Protein AF-L9YYV3-F1 (afdb_monomer)

Solvent-accessible surface area (backbone atoms only — not comparable to full-atom values): 14654 Å² total; per-residue (Å²): 132,69,101,74,50,72,42,35,24,44,35,48,61,50,42,66,27,64,74,32,95,58,29,40,56,49,58,70,18,75,33,38,31,39,41,31,40,63,96,75,40,74,46,74,36,27,28,23,94,71,54,36,35,36,37,50,55,72,60,56,73,63,49,53,82,87,50,46,64,58,53,59,74,29,53,48,83,71,89,50,65,82,33,66,56,46,45,40,37,69,74,68,66,41,86,73,96,51,58,9,51,48,48,46,33,55,49,27,55,50,51,36,31,50,49,41,26,72,77,68,75,38,59,41,52,59,84,90,54,94,86,52,50,60,79,46,36,49,81,37,38,49,73,36,70,67,42,39,27,53,19,38,39,26,40,40,53,70,48,51,72,27,38,34,50,65,50,43,44,75,70,44,57,73,84,51,38,76,66,47,83,44,41,70,43,30,55,47,46,56,35,22,72,57,58,34,64,72,53,26,55,62,46,40,32,35,56,51,11,49,55,26,35,29,50,23,56,80,37,80,82,39,58,74,31,41,44,48,21,28,49,43,62,75,40,65,74,82,62,78,53,38,49,60,48,48,46,51,47,29,51,50,35,20,52,28,41,41,56,44,33,62,51,64,44,64,73,77,67,74,75,66,83,131

Mean predicted aligned error: 4.92 Å

Organism: Natrinema pellirubrum (strain DSM 15624 / CIP 106293 / JCM 10476 / NCIMB 786 / 157) (NCBI:txid797303)

Foldseek 3Di:
DPQFDKWKFQLLLCVVQLPDPQWAWAAFFQFWIWTDGHVQAIDIWGAFPVRIIMDGPVSVVSVDPVSVVSRVVGTDDDPGDDHPVCCQCPVVVHDDPGGHLLRLLLVLQVLLQVLCCVQPVFGQFDDDDPPQLSSLLHQQSDLDLLSLLSNLLSVCRRHQVRGDLVRLLVVADPVQSVQPPGSLSSLLSLLCVQVNNVVSVLLCLLVLLSVLSNVCNVPVPPVVSLCSSQVSLPHHSPDSGSSVSSSSSSVSSSVSSVSSSVSSNPVVVVPDDD

Nearest PDB structures (foldseek):
  7x8v-assembly5_E  TM=2.349E-01  e=1.814E-01  Oryza sativa Japonica Group
  4k0j-assembly2_F  TM=2.004E-01  e=9.509E+00  Cupriavidus metallidurans CH34
  6ahd-assembly1_A  TM=1.734E-01  e=7.040E+00  Homo sapiens

Secondary structure (DSSP, 8-state):
--TT-EEEE-GGGGHHHHSSTTEEEEESSSSEEEEEETTTEEEEEEE-TT--EEEETTGGGTS-TTTHHHHHHTEE--SS---HHHIIIIIS-----PPPHHHHHHHHHHHHHHHHHHHHS--SBPPPPTTSGGGG-S--SSSSHHHHHHHHHHHHHHHTTTB-HHHHHHHS-HHHHTT--SHHHHHHHHHHHHH-HHHHHHHTHHHHHHHHHHHHHH-TT-HHHHHHHHHTTT--TT-S-HHHHHHHHHHHHHHHHHHHHHHH-SGGGTT---

pLDDT: mean 92.25, std 10.56, range [30.72, 98.5]

Sequence (274 aa):
MSFYDWVFFDMSVLEKYIQADDGHVNWWSRQGGDVAWKDIFSERVYRNDEFEVALLLDDLAHIPDQEIPHWKTHNIAPSGGIPEEGITNFVLGEFVDTESYSGQVLNAITSLNEIVEDEYSKSIFETLEESDPAHLVIMPPRNEQDALLDSMDALNKVFFERIDTGSIREILPEEREEDVGGSKSALFELAADHLGNEEAVEVFEPINGIYDLRVVADHRSASSKWERGMDSFGISPDTANYREAYCNIMEQLSEAIIRISDAIDTSATEDSPE

Structure (mmCIF, N/CA/C/O backbone):
data_AF-L9YYV3-F1
#
_entry.id   AF-L9YYV3-F1
#
loop_
_atom_site.group_PDB
_atom_site.id
_atom_site.type_symbol
_atom_site.label_atom_id
_atom_site.label_alt_id
_atom_site.label_comp_id
_atom_site.label_asym_id
_atom_site.label_entity_id
_atom_site.label_seq_id
_atom_site.pdbx_PDB_ins_code
_atom_site.Cartn_x
_atom_site.Cartn_y
_atom_site.Cartn_z
_atom_site.occupancy
_atom_site.B_iso_or_equiv
_atom_site.auth_seq_id
_atom_site.auth_comp_id
_atom_site.auth_asym_id
_atom_site.auth_atom_id
_atom_site.pdbx_PDB_model_num
ATOM 1 N N . MET A 1 1 ? 16.780 -11.265 -34.499 1.00 44.88 1 MET A N 1
ATOM 2 C CA . MET A 1 1 ? 15.900 -10.757 -33.439 1.00 44.88 1 MET A CA 1
ATOM 3 C C . MET A 1 1 ? 14.724 -11.686 -33.384 1.00 44.88 1 MET A C 1
ATOM 5 O O . MET A 1 1 ? 14.118 -11.930 -34.426 1.00 44.88 1 MET A O 1
ATOM 9 N N . SER A 1 2 ? 14.536 -12.325 -32.235 1.00 47.16 2 SER A N 1
ATOM 10 C CA . SER A 1 2 ? 13.285 -13.025 -31.975 1.00 47.16 2 SER A CA 1
ATOM 11 C C . SER A 1 2 ? 12.228 -11.958 -31.675 1.00 47.16 2 SER A C 1
ATOM 13 O O . SER A 1 2 ? 12.577 -10.857 -31.267 1.00 47.16 2 SER A O 1
ATOM 15 N N . PHE A 1 3 ? 10.953 -12.253 -31.906 1.00 55.16 3 PHE A N 1
ATOM 16 C CA . PHE A 1 3 ? 9.838 -11.319 -31.697 1.00 55.16 3 PHE A CA 1
ATOM 17 C C . PHE A 1 3 ? 9.552 -11.043 -30.197 1.00 55.16 3 PHE A C 1
ATOM 19 O O . PHE A 1 3 ? 8.542 -10.441 -29.865 1.00 55.16 3 PHE A O 1
ATOM 26 N N . TYR A 1 4 ? 10.414 -11.520 -29.285 1.00 70.06 4 TYR A N 1
ATOM 27 C CA . TYR A 1 4 ? 10.186 -11.542 -27.834 1.00 70.06 4 TYR A CA 1
ATOM 28 C C . TYR A 1 4 ? 11.469 -11.266 -27.036 1.00 70.06 4 TYR A C 1
ATOM 30 O O . TYR A 1 4 ? 11.701 -11.879 -25.994 1.00 70.06 4 TYR A O 1
ATOM 38 N N . ASP A 1 5 ? 12.354 -10.409 -27.545 1.00 87.12 5 ASP A N 1
ATOM 39 C CA . ASP A 1 5 ? 13.549 -10.025 -26.793 1.00 87.12 5 ASP A CA 1
ATOM 40 C C . ASP A 1 5 ? 13.127 -9.034 -25.682 1.00 87.12 5 ASP A C 1
ATOM 42 O O . ASP A 1 5 ? 12.463 -8.037 -25.959 1.00 87.12 5 ASP A O 1
ATOM 46 N N . TRP A 1 6 ? 13.485 -9.319 -24.425 1.00 93.50 6 TRP A N 1
ATOM 47 C CA . TRP A 1 6 ? 13.155 -8.487 -23.258 1.00 93.50 6 TRP A CA 1
ATOM 48 C C . TRP A 1 6 ? 14.344 -7.615 -22.845 1.00 93.50 6 TRP A C 1
ATOM 50 O O . TRP A 1 6 ? 15.502 -8.031 -22.934 1.00 93.50 6 TRP A O 1
ATOM 60 N N . VAL A 1 7 ? 14.049 -6.413 -22.361 1.00 95.44 7 VAL A N 1
ATOM 61 C CA . VAL A 1 7 ? 15.002 -5.469 -21.769 1.00 95.44 7 VAL A CA 1
ATOM 62 C C . VAL A 1 7 ? 14.624 -5.190 -20.324 1.00 95.44 7 VAL A C 1
ATOM 64 O O . VAL A 1 7 ? 13.444 -5.176 -19.982 1.00 95.44 7 VAL A O 1
ATOM 67 N N . PHE A 1 8 ? 15.634 -4.960 -19.487 1.00 97.69 8 PHE A N 1
ATOM 68 C CA . PHE A 1 8 ? 15.461 -4.827 -18.046 1.00 97.69 8 PHE A CA 1
ATOM 69 C C . PHE A 1 8 ? 16.028 -3.508 -17.537 1.00 97.69 8 PHE A C 1
ATOM 71 O O . PHE A 1 8 ? 17.043 -3.000 -18.034 1.00 97.69 8 PHE A O 1
ATOM 78 N N . PHE A 1 9 ? 15.361 -2.964 -16.532 1.00 97.75 9 PHE A N 1
ATOM 79 C CA . PHE A 1 9 ? 15.671 -1.689 -15.919 1.00 97.75 9 PHE A CA 1
ATOM 80 C C . PHE A 1 9 ? 15.628 -1.820 -14.402 1.00 97.75 9 PHE A C 1
ATOM 82 O O . PHE A 1 9 ? 14.796 -2.540 -13.847 1.00 97.75 9 PHE A O 1
ATOM 89 N N . ASP A 1 10 ? 16.512 -1.094 -13.725 1.00 97.19 10 ASP A N 1
ATOM 90 C CA . ASP A 1 10 ? 16.361 -0.885 -12.291 1.00 97.19 10 ASP A CA 1
ATOM 91 C C . ASP A 1 10 ? 15.032 -0.161 -12.021 1.00 97.19 10 ASP A C 1
ATOM 93 O O . ASP A 1 10 ? 14.677 0.782 -12.735 1.00 97.19 10 ASP A O 1
ATOM 97 N N . MET A 1 11 ? 14.304 -0.581 -10.983 1.00 95.94 11 MET A N 1
ATOM 98 C CA . MET A 1 11 ? 12.971 -0.051 -10.666 1.00 95.94 11 MET A CA 1
ATOM 99 C C . MET A 1 11 ? 12.949 1.465 -10.421 1.00 95.94 11 MET A C 1
ATOM 101 O O . MET A 1 11 ? 11.909 2.097 -10.607 1.00 95.94 11 MET A O 1
ATOM 105 N N . SER A 1 12 ? 14.092 2.077 -10.085 1.00 96.31 12 SER A N 1
ATOM 106 C CA . SER A 1 12 ? 14.217 3.535 -9.962 1.00 96.31 12 SER A CA 1
ATOM 107 C C . SER A 1 12 ? 13.936 4.285 -11.268 1.00 96.31 12 SER A C 1
ATOM 109 O O . SER A 1 12 ? 13.658 5.481 -11.219 1.00 96.31 12 SER A O 1
ATOM 111 N N . VAL A 1 13 ? 13.899 3.608 -12.426 1.00 96.50 13 VAL A N 1
ATOM 112 C CA . VAL A 1 13 ? 13.432 4.206 -13.690 1.00 96.50 13 VAL A CA 1
ATOM 113 C C . VAL A 1 13 ? 12.025 4.801 -13.562 1.00 96.50 13 VAL A C 1
ATOM 115 O O . VAL A 1 13 ? 11.716 5.798 -14.218 1.00 96.50 13 VAL A O 1
ATOM 118 N N . LEU A 1 14 ? 11.197 4.227 -12.684 1.00 96.19 14 LEU A N 1
ATOM 119 C CA . LEU A 1 14 ? 9.816 4.635 -12.451 1.00 96.19 14 LEU A CA 1
ATOM 120 C C . LEU A 1 14 ? 9.698 5.891 -11.583 1.00 96.19 14 LEU A C 1
ATOM 122 O O . LEU A 1 14 ? 8.678 6.571 -11.637 1.00 96.19 14 LEU A O 1
ATOM 126 N N . GLU A 1 15 ? 10.739 6.244 -10.821 1.00 94.19 15 GLU A N 1
ATOM 127 C CA . GLU A 1 15 ? 10.703 7.350 -9.857 1.00 94.19 15 GLU A CA 1
ATOM 128 C C . GLU A 1 15 ? 10.292 8.676 -10.504 1.00 94.19 15 GLU A C 1
ATOM 130 O O . GLU A 1 15 ? 9.449 9.397 -9.972 1.00 94.19 15 GLU A O 1
ATOM 135 N N . LYS A 1 16 ? 10.848 8.964 -11.686 1.00 93.75 16 LYS A N 1
ATOM 136 C CA . LYS A 1 16 ? 10.520 10.165 -12.461 1.00 93.75 16 LYS A CA 1
ATOM 137 C C . LYS A 1 16 ? 9.018 10.282 -12.730 1.00 93.75 16 LYS A C 1
ATOM 139 O O . LYS A 1 16 ? 8.490 11.389 -12.709 1.00 93.75 16 LYS A O 1
ATOM 144 N N . TYR A 1 17 ? 8.363 9.164 -13.028 1.00 94.19 17 TYR A N 1
ATOM 145 C CA . TYR A 1 17 ? 6.953 9.128 -13.410 1.00 94.19 17 TYR A CA 1
ATOM 146 C C . TYR A 1 17 ? 6.034 9.136 -12.188 1.00 94.19 17 TYR A C 1
ATOM 148 O O . TYR A 1 17 ? 4.960 9.708 -12.261 1.00 94.19 17 TYR A O 1
ATOM 156 N N . ILE A 1 18 ? 6.478 8.591 -11.056 1.00 91.75 18 ILE A N 1
ATOM 157 C CA . ILE A 1 18 ? 5.740 8.645 -9.784 1.00 91.75 18 ILE A CA 1
ATOM 158 C C . ILE A 1 18 ? 5.728 10.068 -9.208 1.00 91.75 18 ILE A C 1
ATOM 160 O O . ILE A 1 18 ? 4.734 10.502 -8.643 1.00 91.75 18 ILE A O 1
ATOM 164 N N . GLN A 1 19 ? 6.839 10.800 -9.330 1.00 88.81 19 GLN A N 1
ATOM 165 C CA . GLN A 1 19 ? 6.990 12.138 -8.741 1.00 88.81 19 GLN A CA 1
ATOM 166 C C . GLN A 1 19 ? 6.484 13.278 -9.631 1.00 88.81 19 GLN A C 1
ATOM 168 O O . GLN A 1 19 ? 6.442 14.426 -9.190 1.00 88.81 19 GLN A O 1
ATOM 173 N N . ALA A 1 20 ? 6.188 13.005 -10.900 1.00 88.38 20 ALA A N 1
ATOM 174 C CA . ALA A 1 20 ? 5.710 14.026 -11.816 1.00 88.38 20 ALA A CA 1
ATOM 175 C C . ALA A 1 20 ? 4.193 14.184 -11.683 1.00 88.38 20 ALA A C 1
ATOM 177 O O . ALA A 1 20 ? 3.480 13.199 -11.812 1.00 88.38 20 ALA A O 1
ATOM 178 N N . ASP A 1 21 ? 3.707 15.424 -11.562 1.00 84.81 21 ASP A N 1
ATOM 179 C CA . ASP A 1 21 ? 2.263 15.735 -11.531 1.00 84.81 21 ASP A CA 1
ATOM 180 C C . ASP A 1 21 ? 1.493 15.137 -12.726 1.00 84.81 21 ASP A C 1
ATOM 182 O O . ASP A 1 21 ? 0.317 14.814 -12.627 1.00 84.81 21 ASP A O 1
ATOM 186 N N . ASP A 1 22 ? 2.172 15.002 -13.869 1.00 87.94 22 ASP A N 1
ATOM 187 C CA . ASP A 1 22 ? 1.614 14.458 -15.106 1.00 87.94 22 ASP A CA 1
ATOM 188 C C . ASP A 1 22 ? 2.109 13.027 -15.419 1.00 87.94 22 ASP A C 1
ATOM 190 O O . ASP A 1 22 ? 2.027 12.568 -16.563 1.00 87.94 22 ASP A O 1
ATOM 194 N N . GLY A 1 23 ? 2.754 12.361 -14.462 1.00 90.19 23 GLY A N 1
ATOM 195 C CA . GLY A 1 23 ? 3.235 10.991 -14.589 1.00 90.19 23 GLY A CA 1
ATOM 196 C C . GLY A 1 23 ? 2.318 10.010 -13.870 1.00 90.19 23 GLY A C 1
ATOM 197 O O . GLY A 1 23 ? 1.608 10.364 -12.935 1.00 90.19 23 GLY A O 1
ATOM 198 N N . HIS A 1 24 ? 2.312 8.768 -14.340 1.00 89.75 24 HIS A N 1
ATOM 199 C CA . HIS A 1 24 ? 1.504 7.712 -13.752 1.00 89.75 24 HIS A CA 1
ATOM 200 C C . HIS A 1 24 ? 2.275 6.401 -13.766 1.00 89.75 24 HIS A C 1
ATOM 202 O O . HIS A 1 24 ? 2.877 6.033 -14.777 1.00 89.75 24 HIS A O 1
ATOM 208 N N . VAL A 1 25 ? 2.245 5.698 -12.639 1.00 94.12 25 VAL A N 1
ATOM 209 C CA . VAL A 1 25 ? 2.698 4.315 -12.525 1.00 94.12 25 VAL A CA 1
ATOM 210 C C . VAL A 1 25 ? 1.631 3.563 -11.764 1.00 94.12 25 VAL A C 1
ATOM 212 O O . VAL A 1 25 ? 1.303 3.927 -10.638 1.00 94.12 25 VAL A O 1
ATOM 215 N N . ASN A 1 26 ? 1.127 2.497 -12.366 1.00 92.69 26 ASN A N 1
ATOM 216 C CA . ASN A 1 26 ? 0.114 1.661 -11.754 1.00 92.69 26 ASN A CA 1
ATOM 217 C C . ASN A 1 26 ? 0.490 0.191 -11.889 1.00 92.69 26 ASN A C 1
ATOM 219 O O . ASN A 1 26 ? 0.983 -0.256 -12.921 1.00 92.69 26 ASN A O 1
ATOM 223 N N . TRP A 1 27 ? 0.252 -0.559 -10.820 1.00 95.00 27 TRP A N 1
ATOM 224 C CA . TRP A 1 27 ? 0.399 -2.006 -10.801 1.00 95.00 27 TRP A CA 1
ATOM 225 C C . TRP A 1 27 ? -0.998 -2.601 -10.722 1.00 95.00 27 TRP A C 1
ATOM 227 O O . TRP A 1 27 ? -1.711 -2.383 -9.744 1.00 95.00 27 TRP A O 1
ATOM 237 N N . TRP A 1 28 ? -1.383 -3.351 -11.746 1.00 93.81 28 TRP A N 1
ATOM 238 C CA . TRP A 1 28 ? -2.689 -4.006 -11.824 1.00 93.81 28 TRP A CA 1
ATOM 239 C C . TRP A 1 28 ? -2.630 -5.485 -11.411 1.00 93.81 28 TRP A C 1
ATOM 241 O O . TRP A 1 28 ? -3.669 -6.103 -11.228 1.00 93.81 28 TRP A O 1
ATOM 251 N N . SER A 1 29 ? -1.430 -6.044 -11.233 1.00 96.31 29 SER A N 1
ATOM 252 C CA . SER A 1 29 ? -1.177 -7.401 -10.723 1.00 96.31 29 SER A CA 1
ATOM 253 C C . SER A 1 29 ? 0.144 -7.451 -9.937 1.00 96.31 29 SER A C 1
ATOM 255 O O . SER A 1 29 ? 0.773 -6.411 -9.697 1.00 96.31 29 SER A O 1
ATOM 257 N N . ARG A 1 30 ? 0.580 -8.638 -9.489 1.00 95.62 30 ARG A N 1
ATOM 258 C CA . ARG A 1 30 ? 1.843 -8.793 -8.737 1.00 95.62 30 ARG A CA 1
ATOM 259 C C . ARG A 1 30 ? 3.074 -8.450 -9.568 1.00 95.62 30 ARG A C 1
ATOM 261 O O . ARG A 1 30 ? 4.061 -7.970 -9.005 1.00 95.62 30 ARG A O 1
ATOM 268 N N . GLN A 1 31 ? 3.036 -8.681 -10.873 1.00 96.88 31 GLN A N 1
ATOM 269 C CA . GLN A 1 31 ? 4.142 -8.392 -11.780 1.00 96.88 31 GLN A CA 1
ATOM 270 C C . GLN A 1 31 ? 3.736 -7.431 -12.900 1.00 96.88 31 GLN A C 1
ATOM 272 O O . GLN A 1 31 ? 4.606 -6.741 -13.418 1.00 96.88 31 GLN A O 1
ATOM 277 N N . GLY A 1 32 ? 2.467 -7.355 -13.298 1.00 96.81 32 GLY A N 1
ATOM 278 C CA . GLY A 1 32 ? 2.007 -6.482 -14.379 1.00 96.81 32 GLY A CA 1
ATOM 279 C C . GLY A 1 32 ? 1.648 -5.060 -13.944 1.00 96.81 32 GLY A C 1
ATOM 280 O O . GLY A 1 32 ? 0.927 -4.840 -12.967 1.00 96.81 32 GLY A O 1
ATOM 281 N N . GLY A 1 33 ? 2.123 -4.081 -14.713 1.00 95.62 33 GLY A N 1
ATOM 282 C CA . GLY A 1 33 ? 1.851 -2.664 -14.504 1.00 95.62 33 GLY A CA 1
ATOM 283 C C . GLY A 1 33 ? 1.816 -1.852 -15.794 1.00 95.62 33 GLY A C 1
ATOM 284 O O . GLY A 1 33 ? 1.925 -2.377 -16.907 1.00 95.62 33 GLY A O 1
ATOM 285 N N . ASP A 1 34 ? 1.642 -0.553 -15.635 1.00 94.81 34 ASP A N 1
ATOM 286 C CA . ASP A 1 34 ? 1.730 0.448 -16.685 1.00 94.81 34 ASP A CA 1
ATOM 287 C C . ASP A 1 34 ? 2.504 1.669 -16.187 1.00 94.81 34 ASP A C 1
ATOM 289 O O . ASP A 1 34 ? 2.499 2.007 -15.001 1.00 94.81 34 ASP A O 1
ATOM 293 N N . VAL A 1 35 ? 3.207 2.307 -17.116 1.00 95.44 35 VAL A N 1
ATOM 294 C CA . VAL A 1 35 ? 3.843 3.604 -16.911 1.00 95.44 35 VAL A CA 1
ATOM 295 C C . VAL A 1 35 ? 3.374 4.540 -18.005 1.00 95.44 35 VAL A C 1
ATOM 297 O O . VAL A 1 35 ? 3.403 4.199 -19.188 1.00 95.44 35 VAL A O 1
ATOM 300 N N . ALA A 1 36 ? 2.949 5.732 -17.618 1.00 93.31 36 ALA A N 1
ATOM 301 C CA . ALA A 1 36 ? 2.527 6.760 -18.546 1.00 93.31 36 ALA A CA 1
ATOM 302 C C . ALA A 1 36 ? 3.101 8.118 -18.158 1.00 93.31 36 ALA A C 1
ATOM 304 O O . ALA A 1 36 ? 3.428 8.395 -17.001 1.00 93.31 36 ALA A O 1
ATOM 305 N N . TRP A 1 37 ? 3.216 8.983 -19.157 1.00 92.69 37 TRP A N 1
ATOM 306 C CA . TRP A 1 37 ? 3.558 10.379 -18.946 1.00 92.69 37 TRP A CA 1
ATOM 307 C C . TRP A 1 37 ? 2.742 11.246 -19.890 1.00 92.69 37 TRP A C 1
ATOM 309 O O . TRP A 1 37 ? 2.947 11.205 -21.108 1.00 92.69 37 TRP A O 1
ATOM 319 N N . LYS A 1 38 ? 1.833 12.054 -19.328 1.00 86.19 38 LYS A N 1
ATOM 320 C CA . LYS A 1 38 ? 0.859 12.860 -20.083 1.00 86.19 38 LYS A CA 1
ATOM 321 C C . LYS A 1 38 ? 0.078 11.996 -21.082 1.00 86.19 38 LYS A C 1
ATOM 323 O O . LYS A 1 38 ? -0.004 10.781 -20.963 1.00 86.19 38 LYS A O 1
ATOM 328 N N . ASP A 1 39 ? -0.400 12.638 -22.140 1.00 81.94 39 ASP A N 1
ATOM 329 C CA . ASP A 1 39 ? -0.840 11.996 -23.378 1.00 81.94 39 ASP A CA 1
ATOM 330 C C . ASP A 1 39 ? 0.340 11.674 -24.323 1.00 81.94 39 ASP A C 1
ATOM 332 O O . ASP A 1 39 ? 0.149 11.552 -25.534 1.00 81.94 39 ASP A O 1
ATOM 336 N N . ILE A 1 40 ? 1.585 11.639 -23.820 1.00 86.75 40 ILE A N 1
ATOM 337 C CA . ILE A 1 40 ? 2.772 11.460 -24.668 1.00 86.75 40 ILE A CA 1
ATOM 338 C C . ILE A 1 40 ? 3.013 9.974 -24.936 1.00 86.75 40 ILE A C 1
ATOM 340 O O . ILE A 1 40 ? 3.240 9.601 -26.086 1.00 86.75 40 ILE A O 1
ATOM 344 N N . PHE A 1 41 ? 2.992 9.143 -23.893 1.00 92.44 41 PHE A N 1
ATOM 345 C CA . PHE A 1 41 ? 3.104 7.694 -24.030 1.00 92.44 41 PHE A CA 1
ATOM 346 C C . PHE A 1 41 ? 2.487 6.975 -22.831 1.00 92.44 41 PHE A C 1
ATOM 348 O O . PHE A 1 41 ? 2.372 7.543 -21.742 1.00 92.44 41 PHE A O 1
ATOM 355 N N . SER A 1 42 ? 2.129 5.715 -23.051 1.00 93.81 42 SER A N 1
ATOM 356 C CA . SER A 1 42 ? 1.722 4.772 -22.018 1.00 93.81 42 SER A CA 1
ATOM 357 C C . SER A 1 42 ? 2.196 3.397 -22.454 1.00 93.81 42 SER A C 1
ATOM 359 O O . SER A 1 42 ? 1.739 2.891 -23.476 1.00 93.81 42 SER A O 1
ATOM 361 N N . GLU A 1 43 ? 3.120 2.817 -21.694 1.00 94.50 43 GLU A N 1
ATOM 362 C CA . GLU A 1 43 ? 3.631 1.479 -21.961 1.00 94.50 43 GLU A CA 1
ATOM 363 C C . GLU A 1 43 ? 3.249 0.523 -20.847 1.00 94.50 43 GLU A C 1
ATOM 365 O O . GLU A 1 43 ? 3.292 0.849 -19.656 1.00 94.50 43 GLU A O 1
ATOM 370 N N . ARG A 1 44 ? 2.935 -0.704 -21.256 1.00 94.38 44 ARG A N 1
ATOM 371 C CA . ARG A 1 44 ? 2.832 -1.812 -20.323 1.00 94.38 44 ARG A CA 1
ATOM 372 C C . ARG A 1 44 ? 4.230 -2.195 -19.861 1.00 94.38 44 ARG A C 1
ATOM 374 O O . ARG A 1 44 ? 5.143 -2.353 -20.668 1.00 94.38 44 ARG A O 1
ATOM 381 N N . VAL A 1 45 ? 4.371 -2.394 -18.561 1.00 96.38 45 VAL A N 1
ATOM 382 C CA . VAL A 1 45 ? 5.611 -2.861 -17.949 1.00 96.38 45 VAL A CA 1
ATOM 383 C C . VAL A 1 45 ? 5.332 -4.088 -17.110 1.00 96.38 45 VAL A C 1
ATOM 385 O O . VAL A 1 45 ? 4.219 -4.300 -16.631 1.00 96.38 45 VAL A O 1
ATOM 388 N N . TYR A 1 46 ? 6.361 -4.896 -16.921 1.00 97.06 46 TYR A N 1
ATOM 389 C CA . TYR A 1 46 ? 6.314 -6.008 -15.993 1.00 97.06 46 TYR A CA 1
ATOM 390 C C . TYR A 1 46 ? 7.434 -5.879 -14.973 1.00 97.06 46 TYR A C 1
ATOM 392 O O . TYR A 1 46 ? 8.401 -5.154 -15.189 1.00 97.06 46 TYR A O 1
ATOM 400 N N . ARG A 1 47 ? 7.318 -6.585 -13.859 1.00 96.31 47 ARG A N 1
ATOM 401 C CA . ARG A 1 47 ? 8.341 -6.670 -12.827 1.00 96.31 47 ARG A CA 1
ATOM 402 C C . ARG A 1 47 ? 8.644 -8.130 -12.547 1.00 96.31 47 ARG A C 1
ATOM 404 O O . ARG A 1 47 ? 7.716 -8.912 -12.390 1.00 96.31 47 ARG A O 1
ATOM 411 N N . ASN A 1 48 ? 9.915 -8.505 -12.500 1.00 95.94 48 ASN A N 1
ATOM 412 C CA . ASN A 1 48 ? 10.290 -9.866 -12.113 1.00 95.94 48 ASN A CA 1
ATOM 413 C C . ASN A 1 48 ? 10.410 -10.009 -10.585 1.00 95.94 48 ASN A C 1
ATOM 415 O O . ASN A 1 48 ? 10.213 -9.050 -9.837 1.00 95.94 48 ASN A O 1
ATOM 419 N N . ASP A 1 49 ? 10.755 -11.208 -10.127 1.00 94.50 49 ASP A N 1
ATOM 420 C CA . ASP A 1 49 ? 10.855 -11.522 -8.695 1.00 94.50 49 ASP A CA 1
ATOM 421 C C . ASP A 1 49 ? 12.022 -10.803 -7.991 1.00 94.50 49 ASP A C 1
ATOM 423 O O . ASP A 1 49 ? 12.016 -10.665 -6.774 1.00 94.50 49 ASP A O 1
ATOM 427 N N . GLU A 1 50 ? 12.981 -10.266 -8.755 1.00 95.25 50 GLU A N 1
ATOM 428 C CA . GLU A 1 50 ? 14.078 -9.417 -8.260 1.00 95.25 50 GLU A CA 1
ATOM 429 C C . GLU A 1 50 ? 13.713 -7.917 -8.282 1.00 95.25 50 GLU A C 1
ATOM 431 O O . GLU A 1 50 ? 14.551 -7.034 -8.084 1.00 95.25 50 GLU A O 1
ATOM 436 N N . PHE A 1 51 ? 12.438 -7.612 -8.529 1.00 95.88 51 PHE A N 1
ATOM 437 C CA . PHE A 1 51 ? 11.884 -6.268 -8.659 1.00 95.88 51 PHE A CA 1
ATOM 438 C C . PHE A 1 51 ? 12.441 -5.442 -9.830 1.00 95.88 51 PHE A C 1
ATOM 440 O O . PHE A 1 51 ? 12.331 -4.216 -9.835 1.00 95.88 51 PHE A O 1
ATOM 447 N N . GLU A 1 52 ? 13.013 -6.085 -10.845 1.00 97.25 52 GLU A N 1
ATOM 448 C CA . GLU A 1 52 ? 13.512 -5.420 -12.050 1.00 97.25 52 GLU A CA 1
ATOM 449 C C . GLU A 1 52 ? 12.360 -5.171 -13.023 1.00 97.25 52 GLU A C 1
ATOM 451 O O . GLU A 1 52 ? 11.532 -6.052 -13.262 1.00 97.25 52 GLU A O 1
ATOM 456 N N . VAL A 1 53 ? 12.319 -3.977 -13.613 1.00 97.50 53 VAL A N 1
ATOM 457 C CA . VAL A 1 53 ? 11.290 -3.595 -14.583 1.00 97.50 53 VAL A CA 1
ATOM 458 C C . VAL A 1 53 ? 11.660 -4.162 -15.948 1.00 97.50 53 VAL A C 1
ATOM 460 O O . VAL A 1 53 ? 12.728 -3.867 -16.478 1.00 97.50 53 VAL A O 1
ATOM 463 N N . ALA A 1 54 ? 10.774 -4.962 -16.525 1.00 96.81 54 ALA A N 1
ATOM 464 C CA . ALA A 1 54 ? 10.941 -5.642 -17.795 1.00 96.81 54 ALA A CA 1
ATOM 465 C C . ALA A 1 54 ? 9.966 -5.092 -18.845 1.00 96.81 54 ALA A C 1
ATOM 467 O O . ALA A 1 54 ? 8.770 -4.936 -18.587 1.00 96.81 54 ALA A O 1
ATOM 468 N N . LEU A 1 55 ? 10.487 -4.826 -20.042 1.00 94.25 55 LEU A N 1
ATOM 469 C CA . LEU A 1 55 ? 9.716 -4.449 -21.227 1.00 94.25 55 LEU A CA 1
ATOM 470 C C . LEU A 1 55 ? 10.148 -5.308 -22.408 1.00 94.25 55 LEU A C 1
ATOM 472 O O . LEU A 1 55 ? 11.273 -5.818 -22.446 1.00 94.25 55 LEU A O 1
ATOM 476 N N . LEU A 1 56 ? 9.288 -5.411 -23.413 1.00 91.88 56 LEU A N 1
ATOM 477 C CA . LEU A 1 56 ? 9.722 -5.907 -24.708 1.00 91.88 56 LEU A CA 1
ATOM 478 C C . LEU A 1 56 ? 10.597 -4.861 -25.385 1.00 91.88 56 LEU A C 1
ATOM 480 O O . LEU A 1 56 ? 10.357 -3.657 -25.309 1.00 91.88 56 LEU A O 1
ATOM 484 N N . LEU A 1 57 ? 11.626 -5.338 -26.077 1.00 91.19 57 LEU A N 1
ATOM 485 C CA . LEU A 1 57 ? 12.559 -4.476 -26.787 1.00 91.19 57 LEU A CA 1
ATOM 486 C C . LEU A 1 57 ? 11.847 -3.606 -27.833 1.00 91.19 57 LEU A C 1
ATOM 488 O O . LEU A 1 57 ? 12.231 -2.453 -28.020 1.00 91.19 57 LEU A O 1
ATOM 492 N N . ASP A 1 58 ? 10.821 -4.149 -28.488 1.00 89.88 58 ASP A N 1
ATOM 493 C CA . ASP A 1 58 ? 10.051 -3.437 -29.510 1.00 89.88 58 ASP A CA 1
ATOM 494 C C . ASP A 1 58 ? 9.175 -2.322 -28.906 1.00 89.88 58 ASP A C 1
ATOM 496 O O . ASP A 1 58 ? 9.020 -1.278 -29.538 1.00 89.88 58 ASP A O 1
ATOM 500 N N . ASP A 1 59 ? 8.705 -2.470 -27.661 1.00 91.12 59 ASP A N 1
ATOM 501 C CA . ASP A 1 59 ? 7.895 -1.451 -26.969 1.00 91.12 59 ASP A CA 1
ATOM 502 C C . ASP A 1 59 ? 8.723 -0.206 -26.606 1.00 91.12 59 ASP A C 1
ATOM 504 O O . ASP A 1 59 ? 8.192 0.900 -26.498 1.00 91.12 59 ASP A O 1
ATOM 508 N N . LEU A 1 60 ? 10.059 -0.320 -26.542 1.00 90.81 60 LEU A N 1
ATOM 509 C CA . LEU A 1 60 ? 10.921 0.863 -26.425 1.00 90.81 60 LEU A CA 1
ATOM 510 C C . LEU A 1 60 ? 10.750 1.835 -27.598 1.00 90.81 60 LEU A C 1
ATOM 512 O O . LEU A 1 60 ? 11.082 3.007 -27.451 1.00 90.81 60 LEU A O 1
ATOM 516 N N . ALA A 1 61 ? 10.265 1.382 -28.758 1.00 90.62 61 ALA A N 1
ATOM 517 C CA . ALA A 1 61 ? 10.019 2.258 -29.900 1.00 90.62 61 ALA A CA 1
ATOM 518 C C . ALA A 1 61 ? 8.815 3.194 -29.697 1.00 90.62 61 ALA A C 1
ATOM 520 O O . ALA A 1 61 ? 8.699 4.189 -30.415 1.00 90.62 61 ALA A O 1
ATOM 521 N N . HIS A 1 62 ? 7.926 2.890 -28.748 1.00 91.62 62 HIS A N 1
ATOM 522 C CA . HIS A 1 62 ? 6.802 3.753 -28.388 1.00 91.62 62 HIS A CA 1
ATOM 523 C C . HIS A 1 62 ? 7.195 4.831 -27.370 1.00 91.62 62 HIS A C 1
ATOM 525 O O . HIS A 1 62 ? 6.582 5.900 -27.325 1.00 91.62 62 HIS A O 1
ATOM 531 N N . ILE A 1 63 ? 8.261 4.593 -26.598 1.00 93.06 63 ILE A N 1
ATOM 532 C CA . ILE A 1 63 ? 8.813 5.585 -25.677 1.00 93.06 63 ILE A CA 1
ATOM 533 C C . ILE A 1 63 ? 9.440 6.729 -26.498 1.00 93.06 63 ILE A C 1
ATOM 535 O O . ILE A 1 63 ? 10.302 6.485 -27.346 1.00 93.06 63 ILE A O 1
ATOM 539 N N . PRO A 1 64 ? 9.066 7.999 -26.251 1.00 93.38 64 PRO A N 1
ATOM 540 C CA . PRO A 1 64 ? 9.571 9.131 -27.020 1.00 93.38 64 PRO A CA 1
ATOM 541 C C . PRO A 1 64 ? 11.094 9.241 -26.972 1.00 93.38 64 PRO A C 1
ATOM 543 O O . PRO A 1 64 ? 11.699 9.087 -25.913 1.00 93.38 64 PRO A O 1
ATOM 546 N N . ASP A 1 65 ? 11.716 9.659 -28.079 1.00 93.75 65 ASP A N 1
ATOM 547 C CA . ASP A 1 65 ? 13.176 9.840 -28.187 1.00 93.75 65 ASP A CA 1
ATOM 548 C C . ASP A 1 65 ? 13.788 10.694 -27.059 1.00 93.75 65 ASP A C 1
ATOM 550 O O . ASP A 1 65 ? 14.955 10.528 -26.705 1.00 93.75 65 ASP A O 1
ATOM 554 N N . GLN A 1 66 ? 13.009 11.625 -26.503 1.00 92.75 66 GLN A N 1
ATOM 555 C CA . GLN A 1 66 ? 13.410 12.511 -25.405 1.00 92.75 66 GLN A CA 1
ATOM 556 C C . GLN A 1 66 ? 13.492 11.783 -24.055 1.00 92.75 66 GLN A C 1
ATOM 558 O O . GLN A 1 66 ? 14.274 12.181 -23.194 1.00 92.75 66 GLN A O 1
ATOM 563 N N . GLU A 1 67 ? 12.723 10.706 -23.896 1.00 93.94 67 GLU A N 1
ATOM 564 C CA . GLU A 1 67 ? 12.655 9.868 -22.701 1.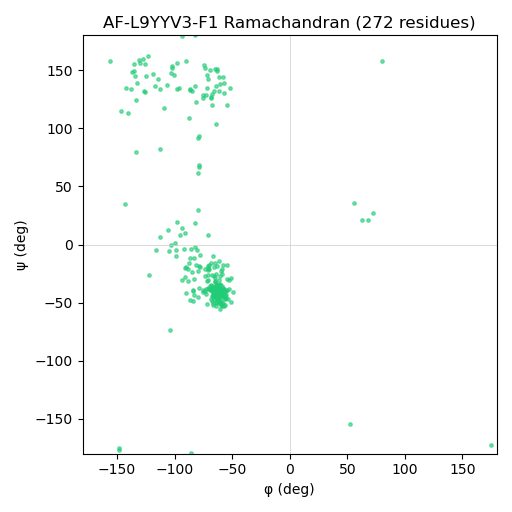00 93.94 67 GLU A CA 1
ATOM 565 C C . GLU A 1 67 ? 13.655 8.707 -22.760 1.00 93.94 67 GLU A C 1
ATOM 567 O O . GLU A 1 67 ? 14.179 8.295 -21.728 1.00 93.94 67 GLU A O 1
ATOM 572 N N . ILE A 1 68 ? 14.018 8.230 -23.955 1.00 93.94 68 ILE A N 1
ATOM 573 C CA . ILE A 1 68 ? 14.994 7.143 -24.139 1.00 93.94 68 ILE A CA 1
ATOM 574 C C . ILE A 1 68 ? 16.313 7.339 -23.358 1.00 93.94 68 ILE A C 1
ATOM 576 O O . ILE A 1 68 ? 16.816 6.354 -22.812 1.00 93.94 68 ILE A O 1
ATOM 580 N N . PRO A 1 69 ? 16.920 8.544 -23.263 1.00 95.69 69 PRO A N 1
ATOM 581 C CA . PRO A 1 69 ? 18.104 8.755 -22.432 1.00 95.69 69 PRO A CA 1
ATOM 582 C C . PRO A 1 69 ? 17.896 8.413 -20.951 1.00 95.69 69 PRO A C 1
ATOM 584 O O . PRO A 1 69 ? 18.805 7.841 -20.360 1.00 95.69 69 PRO A O 1
ATOM 587 N N . HIS A 1 70 ? 16.722 8.720 -20.382 1.00 95.56 70 HIS A N 1
ATOM 588 C CA . HIS A 1 70 ? 16.360 8.372 -19.000 1.00 95.56 70 HIS A CA 1
ATOM 589 C C . HIS A 1 70 ? 16.289 6.855 -18.833 1.00 95.56 70 HIS A C 1
ATOM 591 O O . HIS A 1 70 ? 17.003 6.279 -18.024 1.00 95.56 70 HIS A O 1
ATOM 597 N N . TRP A 1 71 ? 15.533 6.166 -19.685 1.00 96.25 71 TRP A N 1
ATOM 598 C CA . TRP A 1 71 ? 15.448 4.703 -19.640 1.00 96.25 71 TRP A CA 1
ATOM 599 C C . TRP A 1 71 ? 16.820 4.036 -19.789 1.00 96.25 71 TRP A C 1
ATOM 601 O O . TRP A 1 71 ? 17.171 3.131 -19.034 1.00 96.25 71 TRP A O 1
ATOM 611 N N . LYS A 1 72 ? 17.663 4.534 -20.701 1.00 95.62 72 LYS A N 1
ATOM 612 C CA . LYS A 1 72 ? 19.024 4.016 -20.902 1.00 95.62 72 LYS A CA 1
ATOM 613 C C . LYS A 1 72 ? 19.912 4.125 -19.666 1.00 95.62 72 LYS A C 1
ATOM 615 O O . LYS A 1 72 ? 20.754 3.249 -19.488 1.00 95.62 72 LYS A O 1
ATOM 620 N N . THR A 1 73 ? 19.769 5.157 -18.830 1.00 97.12 73 THR A N 1
ATOM 621 C CA . THR A 1 73 ? 20.591 5.279 -17.611 1.00 97.12 73 THR A CA 1
ATOM 622 C C . THR A 1 73 ? 20.224 4.259 -16.542 1.00 97.12 73 THR A C 1
ATOM 624 O O . THR A 1 73 ? 21.072 3.944 -15.714 1.00 97.12 73 THR A O 1
ATOM 627 N N . HIS A 1 74 ? 19.007 3.716 -16.590 1.00 97.62 74 HIS A N 1
ATOM 628 C CA . HIS A 1 74 ? 18.534 2.676 -15.676 1.00 97.62 74 HIS A CA 1
ATOM 629 C C . HIS A 1 74 ? 18.600 1.267 -16.277 1.00 97.62 74 HIS A C 1
ATOM 631 O O . HIS A 1 74 ? 18.199 0.314 -15.616 1.00 97.62 74 HIS A O 1
ATOM 637 N N . ASN A 1 75 ? 19.085 1.101 -17.513 1.00 97.25 75 ASN A N 1
ATOM 638 C CA . ASN A 1 75 ? 19.190 -0.217 -18.134 1.00 97.25 75 ASN A CA 1
ATOM 639 C C . ASN A 1 75 ? 20.236 -1.076 -17.411 1.00 97.25 75 ASN A C 1
ATOM 641 O O . ASN A 1 75 ? 21.380 -0.659 -17.220 1.00 97.25 75 ASN A O 1
ATOM 645 N N . ILE A 1 76 ? 19.839 -2.294 -17.052 1.00 97.19 76 ILE A N 1
ATOM 646 C CA . ILE A 1 76 ? 20.668 -3.250 -16.321 1.00 97.19 76 ILE A CA 1
ATOM 647 C C . ILE A 1 76 ? 20.711 -4.594 -17.048 1.00 97.19 76 ILE A C 1
ATOM 649 O O . ILE A 1 76 ? 19.852 -4.915 -17.872 1.00 97.19 76 ILE A O 1
ATOM 653 N N . ALA A 1 77 ? 21.735 -5.390 -16.743 1.00 95.00 77 ALA A N 1
ATOM 654 C CA . ALA A 1 77 ? 21.680 -6.816 -17.032 1.00 95.00 77 ALA A CA 1
ATOM 655 C C . ALA A 1 77 ? 20.752 -7.463 -15.992 1.00 95.00 77 ALA A C 1
ATOM 657 O O . ALA A 1 77 ? 20.979 -7.219 -14.806 1.00 95.00 77 ALA A O 1
ATOM 658 N N . PRO A 1 78 ? 19.747 -8.254 -16.405 1.00 93.06 78 PRO A N 1
ATOM 659 C CA . PRO A 1 78 ? 18.820 -8.855 -15.459 1.00 93.06 78 PRO A CA 1
ATOM 660 C C . PRO A 1 78 ? 19.541 -9.823 -14.529 1.00 93.06 78 PRO A C 1
ATOM 662 O O . PRO A 1 78 ? 20.359 -10.640 -14.969 1.00 93.06 78 PRO A O 1
ATOM 665 N N . SER A 1 79 ? 19.204 -9.738 -13.251 1.00 93.06 79 SER A N 1
ATOM 666 C CA . SER A 1 79 ? 19.478 -10.771 -12.259 1.00 93.06 79 SER A CA 1
ATOM 667 C C . SER A 1 79 ? 18.343 -11.794 -12.195 1.00 93.06 79 SER A C 1
ATOM 669 O O . SER A 1 79 ? 18.616 -12.978 -11.985 1.00 93.06 79 SER A O 1
ATOM 671 N N . GLY A 1 80 ? 17.104 -11.363 -12.459 1.00 88.81 80 GLY A N 1
ATOM 672 C CA . GLY A 1 80 ? 15.919 -12.214 -12.477 1.00 88.81 80 GLY A CA 1
ATOM 673 C C . GLY A 1 80 ? 15.551 -12.760 -13.861 1.00 88.81 80 GLY A C 1
ATOM 674 O O . GLY A 1 80 ? 16.199 -12.506 -14.879 1.00 88.81 80 GLY A O 1
ATOM 675 N N . GLY A 1 81 ? 14.482 -13.556 -13.893 1.00 91.69 81 GLY A N 1
ATOM 676 C CA . GLY A 1 81 ? 13.913 -14.109 -15.122 1.00 91.69 81 GLY A CA 1
ATOM 677 C C . GLY A 1 81 ? 12.983 -13.142 -15.858 1.00 91.69 81 GLY A C 1
ATOM 678 O O . GLY A 1 81 ? 12.728 -12.021 -15.416 1.00 91.69 81 GLY A O 1
ATOM 679 N N . ILE A 1 82 ? 12.444 -13.609 -16.987 1.00 94.12 82 ILE A N 1
ATOM 680 C CA . ILE A 1 82 ? 11.282 -12.974 -17.620 1.00 94.12 82 ILE A CA 1
ATOM 681 C C . ILE A 1 82 ? 10.087 -13.142 -16.664 1.00 94.12 82 ILE A C 1
ATOM 683 O O . ILE A 1 82 ? 9.873 -14.267 -16.210 1.00 94.12 82 ILE A O 1
ATOM 687 N N . PRO A 1 83 ? 9.313 -12.080 -16.376 1.00 95.44 83 PRO A N 1
ATOM 688 C CA . PRO A 1 83 ? 8.134 -12.170 -15.515 1.00 95.44 83 PRO A CA 1
ATOM 689 C C . PRO A 1 83 ? 7.121 -13.195 -16.036 1.00 95.44 83 PRO A C 1
ATOM 691 O O . PRO A 1 83 ? 6.747 -13.160 -17.213 1.00 95.44 83 PRO A O 1
ATOM 694 N N . GLU A 1 84 ? 6.658 -14.090 -15.165 1.00 95.69 84 GLU A N 1
ATOM 695 C CA . GLU A 1 84 ? 5.705 -15.146 -15.518 1.00 95.69 84 GLU A CA 1
ATOM 696 C C . GLU A 1 84 ? 4.373 -14.559 -15.989 1.00 95.69 84 GLU A C 1
ATOM 698 O O . GLU A 1 84 ? 3.855 -14.957 -17.032 1.00 95.69 84 GLU A O 1
ATOM 703 N N . GLU A 1 85 ? 3.866 -13.532 -15.306 1.00 96.56 85 GLU A N 1
ATOM 704 C CA . GLU A 1 85 ? 2.655 -12.818 -15.722 1.00 96.56 85 GLU A CA 1
ATOM 705 C C . GLU A 1 85 ? 2.847 -12.077 -17.046 1.00 96.56 85 GLU A C 1
ATOM 707 O O . GLU A 1 85 ? 1.894 -11.915 -17.805 1.00 96.56 85 GLU A O 1
ATOM 712 N N . GLY A 1 86 ? 4.080 -11.676 -17.371 1.00 94.56 86 GLY A N 1
ATOM 713 C CA . GLY A 1 86 ? 4.430 -11.146 -18.688 1.00 94.56 86 GLY A CA 1
ATOM 714 C C . GLY A 1 86 ? 4.237 -12.184 -19.786 1.00 94.56 86 GLY A C 1
ATOM 715 O O . GLY A 1 86 ? 3.657 -11.893 -20.831 1.00 94.56 86 GLY A O 1
ATOM 716 N N . ILE A 1 87 ? 4.650 -13.425 -19.535 1.00 93.88 87 ILE A N 1
ATOM 717 C CA . ILE A 1 87 ? 4.432 -14.534 -20.466 1.00 93.88 87 ILE A CA 1
ATOM 718 C C . ILE A 1 87 ? 2.933 -14.836 -20.577 1.00 93.88 87 ILE A C 1
ATOM 720 O O . ILE A 1 87 ? 2.396 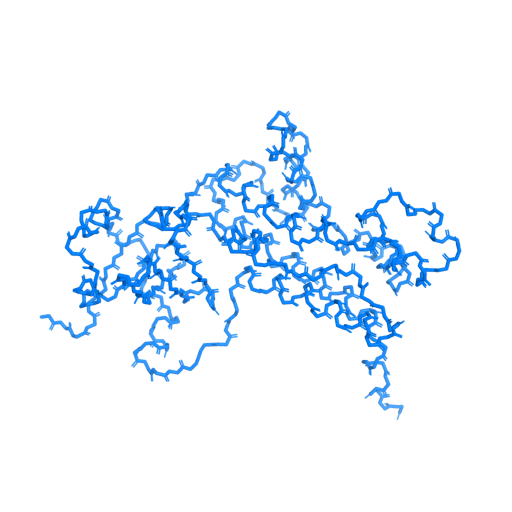-14.847 -21.684 1.00 93.88 87 ILE A O 1
ATOM 724 N N . THR A 1 88 ? 2.241 -15.024 -19.456 1.00 95.50 88 THR A N 1
ATOM 725 C CA . THR A 1 88 ? 0.807 -15.348 -19.424 1.00 95.50 88 THR A CA 1
ATOM 726 C C . THR A 1 88 ? -0.030 -14.266 -20.104 1.00 95.50 88 THR A C 1
ATOM 728 O O . THR A 1 88 ? -0.781 -14.536 -21.043 1.00 95.50 88 THR A O 1
ATOM 731 N N . ASN A 1 89 ? 0.148 -13.010 -19.702 1.00 93.81 89 ASN A N 1
ATOM 732 C CA . ASN A 1 89 ? -0.697 -11.925 -20.169 1.00 93.81 89 ASN A CA 1
ATOM 733 C C . ASN A 1 89 ? -0.336 -11.414 -21.561 1.00 93.81 89 ASN A C 1
ATOM 735 O O . ASN A 1 89 ? -1.227 -11.191 -22.380 1.00 93.81 89 ASN A O 1
ATOM 739 N N . PHE A 1 90 ? 0.950 -11.210 -21.844 1.00 91.00 90 PHE A N 1
ATOM 740 C CA . PHE A 1 90 ? 1.363 -10.644 -23.125 1.00 91.00 90 PHE A CA 1
ATOM 741 C C . PHE A 1 90 ? 1.532 -11.716 -24.202 1.00 91.00 90 PHE A C 1
ATOM 743 O O . PHE A 1 90 ? 1.054 -11.553 -25.324 1.00 91.00 90 PHE A O 1
ATOM 750 N N . VAL A 1 91 ? 2.240 -12.805 -23.886 1.00 89.94 91 VAL A N 1
ATOM 751 C CA . VAL A 1 91 ? 2.637 -13.805 -24.890 1.00 89.94 91 VAL A CA 1
ATOM 752 C C . VAL A 1 91 ? 1.510 -14.799 -25.158 1.00 89.94 91 VAL A C 1
ATOM 754 O O . VAL A 1 91 ? 1.258 -15.124 -26.319 1.00 89.94 91 VAL A O 1
ATOM 757 N N . LEU A 1 92 ? 0.833 -15.278 -24.110 1.00 93.75 92 LEU A N 1
ATOM 758 C CA . LEU A 1 92 ? -0.267 -16.241 -24.238 1.00 93.75 92 LEU A CA 1
ATOM 759 C C . LEU A 1 92 ? -1.632 -15.563 -24.431 1.00 93.75 92 LEU A C 1
ATOM 761 O O . LEU A 1 92 ? -2.541 -16.182 -24.984 1.00 93.75 92 LEU A O 1
ATOM 765 N N . GLY A 1 93 ? -1.764 -14.288 -24.052 1.00 93.88 93 GLY A N 1
ATOM 766 C CA . GLY A 1 93 ? -3.023 -13.545 -24.146 1.00 93.88 93 GLY A CA 1
ATOM 767 C C . GLY A 1 93 ? -4.057 -13.988 -23.108 1.00 93.88 93 GLY A C 1
ATOM 768 O O . GLY A 1 93 ? -5.258 -13.896 -23.360 1.00 93.88 93 GLY A O 1
ATOM 769 N N . GLU A 1 94 ? -3.593 -14.504 -21.972 1.00 96.75 94 GLU A N 1
ATOM 770 C CA . GLU A 1 94 ? -4.421 -14.997 -20.875 1.00 96.75 94 GLU A CA 1
ATOM 771 C C . GLU A 1 94 ? -4.567 -13.928 -19.775 1.00 96.75 94 GLU A C 1
ATOM 773 O O . GLU A 1 94 ? -3.754 -13.007 -19.644 1.00 96.75 94 GLU A O 1
ATOM 778 N N . PHE A 1 95 ? -5.635 -14.012 -18.984 1.00 94.56 95 PHE A N 1
ATOM 779 C CA . PHE A 1 95 ? -5.763 -13.172 -17.792 1.00 94.56 95 PHE A CA 1
ATOM 780 C C . PHE A 1 95 ? -4.812 -13.670 -16.700 1.00 94.56 95 PHE A C 1
ATOM 782 O O . PHE A 1 95 ? -4.476 -14.853 -16.657 1.00 94.56 95 PHE A O 1
ATOM 789 N N . VAL A 1 96 ? -4.371 -12.759 -15.836 1.00 95.31 96 VAL A N 1
ATOM 790 C CA . VAL A 1 96 ? -3.653 -13.111 -14.607 1.00 95.31 96 VAL A CA 1
ATOM 791 C C . VAL A 1 96 ? -4.600 -12.896 -13.439 1.00 95.31 96 VAL A C 1
ATOM 793 O O . VAL A 1 96 ? -5.319 -11.900 -13.411 1.00 95.31 96 VAL A O 1
ATOM 796 N N . ASP A 1 97 ? -4.591 -13.835 -12.500 1.00 92.44 97 ASP A N 1
ATOM 797 C CA . ASP A 1 97 ? -5.507 -13.858 -11.352 1.00 92.44 97 ASP A CA 1
ATOM 798 C C . ASP A 1 97 ? -4.863 -13.279 -10.081 1.00 92.44 97 ASP A C 1
ATOM 800 O O . ASP A 1 97 ? -5.292 -13.570 -8.966 1.00 92.44 97 ASP A O 1
ATOM 804 N N . THR A 1 98 ? -3.791 -12.496 -10.223 1.00 95.81 98 THR A N 1
ATOM 805 C CA . THR A 1 98 ? -3.138 -11.841 -9.087 1.00 95.81 98 THR A CA 1
ATOM 806 C C . THR A 1 98 ? -3.496 -10.363 -9.031 1.00 95.81 98 THR A C 1
ATOM 808 O O . THR A 1 98 ? -3.653 -9.698 -10.055 1.00 95.81 98 THR A O 1
ATOM 811 N N . GLU A 1 99 ? -3.570 -9.836 -7.814 1.00 94.31 99 GLU A N 1
ATOM 812 C CA . GLU A 1 99 ? -3.735 -8.411 -7.555 1.00 94.31 99 GLU A CA 1
ATOM 813 C C . GLU A 1 99 ? -2.401 -7.781 -7.154 1.00 94.31 99 GLU A C 1
ATOM 815 O O . GLU A 1 99 ? -1.532 -8.429 -6.557 1.00 94.31 99 GLU A O 1
ATOM 820 N N . SER A 1 100 ? -2.234 -6.491 -7.442 1.00 95.69 100 SER A N 1
ATOM 821 C CA . SER A 1 100 ? -1.083 -5.756 -6.926 1.00 95.69 100 SER A CA 1
ATOM 822 C C . SER A 1 100 ? -1.120 -5.689 -5.400 1.00 95.69 100 SER A C 1
ATOM 824 O O . SER A 1 100 ? -2.181 -5.712 -4.783 1.00 95.69 100 SER A O 1
ATOM 826 N N . TYR A 1 101 ? 0.053 -5.611 -4.774 1.00 96.50 101 TYR A N 1
ATOM 827 C CA . TYR A 1 101 ? 0.167 -5.568 -3.313 1.00 96.50 101 TYR A CA 1
ATOM 828 C C . TYR A 1 101 ? -0.623 -4.409 -2.692 1.00 96.50 101 TYR A C 1
ATOM 830 O O . TYR A 1 101 ? -1.327 -4.599 -1.708 1.00 96.50 101 TYR A O 1
ATOM 838 N N . SER A 1 102 ? -0.555 -3.217 -3.286 1.00 95.31 102 SER A N 1
ATOM 839 C CA . SER A 1 102 ? -1.385 -2.097 -2.848 1.00 95.31 102 SER A CA 1
ATOM 840 C C . SER A 1 102 ? -2.853 -2.274 -3.198 1.00 95.31 102 SER A C 1
ATOM 842 O O . SER A 1 102 ? -3.698 -1.924 -2.380 1.00 95.31 102 SER A O 1
ATOM 844 N N . GLY A 1 103 ? -3.157 -2.839 -4.371 1.00 94.25 103 GLY A N 1
ATOM 845 C CA . GLY A 1 103 ? -4.519 -3.177 -4.775 1.00 94.25 103 GLY A CA 1
ATOM 846 C C . GLY A 1 103 ? -5.221 -4.040 -3.732 1.00 94.25 103 GLY A C 1
ATOM 847 O O . GLY A 1 103 ? -6.300 -3.670 -3.293 1.00 94.25 103 GLY A O 1
ATOM 848 N N . GLN A 1 104 ? -4.563 -5.091 -3.237 1.00 95.62 104 GLN A N 1
ATOM 849 C CA . GLN A 1 104 ? -5.106 -5.976 -2.196 1.00 95.62 104 GLN A CA 1
ATOM 850 C C . GLN A 1 104 ? -5.524 -5.204 -0.938 1.00 95.62 104 GLN A C 1
ATOM 852 O O . GLN A 1 104 ? -6.626 -5.389 -0.428 1.00 95.62 104 GLN A O 1
ATOM 857 N N . VAL A 1 105 ? -4.677 -4.292 -0.451 1.00 96.81 105 VAL A N 1
ATOM 858 C CA . VAL A 1 105 ? -4.991 -3.471 0.730 1.00 96.81 105 VAL A CA 1
ATOM 859 C C . VAL A 1 105 ? -6.120 -2.480 0.445 1.00 96.81 105 VAL A C 1
ATOM 861 O O . VAL A 1 105 ? -7.047 -2.365 1.242 1.00 96.81 105 VAL A O 1
ATOM 864 N N . LEU A 1 106 ? -6.064 -1.756 -0.675 1.00 94.75 106 LEU A N 1
ATOM 865 C CA . LEU A 1 106 ? -7.079 -0.757 -1.029 1.00 94.75 106 LEU A CA 1
ATOM 866 C C . LEU A 1 106 ? -8.452 -1.398 -1.285 1.00 94.75 106 LEU A C 1
ATOM 868 O O . LEU A 1 106 ? -9.478 -0.837 -0.888 1.00 94.75 106 LEU A O 1
ATOM 872 N N . ASN A 1 107 ? -8.464 -2.585 -1.890 1.00 94.50 107 ASN A N 1
ATOM 873 C CA . ASN A 1 107 ? -9.657 -3.399 -2.069 1.00 94.50 107 ASN A CA 1
ATOM 874 C C . ASN A 1 107 ? -10.186 -3.866 -0.712 1.00 94.50 107 ASN A C 1
ATOM 876 O O . ASN A 1 107 ? -11.359 -3.656 -0.438 1.00 94.50 107 ASN A O 1
ATOM 880 N N . ALA A 1 108 ? -9.330 -4.382 0.178 1.00 96.88 108 ALA A N 1
ATOM 881 C CA . ALA A 1 108 ? -9.746 -4.795 1.519 1.00 96.88 108 ALA A CA 1
ATOM 882 C C . ALA A 1 108 ? -10.359 -3.638 2.332 1.00 96.88 108 ALA A C 1
ATOM 884 O O . ALA A 1 108 ? -11.366 -3.830 3.006 1.00 96.88 108 ALA A O 1
ATOM 885 N N . ILE A 1 109 ? -9.805 -2.421 2.241 1.00 96.38 109 ILE A N 1
ATOM 886 C CA . ILE A 1 109 ? -10.384 -1.222 2.879 1.00 96.38 109 ILE A CA 1
ATOM 887 C C . ILE A 1 109 ? -11.765 -0.907 2.294 1.00 96.38 109 ILE A C 1
ATOM 889 O O . ILE A 1 109 ? -12.698 -0.612 3.041 1.00 96.38 109 ILE A O 1
ATOM 893 N N . THR A 1 110 ? -11.893 -0.963 0.966 1.00 95.06 110 THR A N 1
ATOM 894 C CA . THR A 1 110 ? -13.171 -0.741 0.274 1.00 95.06 110 THR A CA 1
ATOM 895 C C . THR A 1 110 ? -14.210 -1.768 0.712 1.00 95.06 110 THR A C 1
ATOM 897 O O . THR A 1 110 ? -15.291 -1.381 1.143 1.00 95.06 110 THR A O 1
ATOM 900 N N . SER A 1 111 ? -13.857 -3.054 0.698 1.00 96.25 111 SER A N 1
ATOM 901 C CA . SER A 1 111 ? -14.744 -4.146 1.097 1.00 96.25 111 SER A CA 1
ATOM 902 C C . SER A 1 111 ? -15.147 -4.069 2.566 1.00 96.25 111 SER A C 1
ATOM 904 O O . SER A 1 111 ? -16.317 -4.266 2.872 1.00 96.25 111 SER A O 1
ATOM 906 N N . LEU A 1 112 ? -14.231 -3.708 3.475 1.00 97.50 112 LEU A N 1
ATOM 907 C CA . LEU A 1 112 ? -14.578 -3.460 4.876 1.00 97.50 112 LEU A CA 1
ATOM 908 C C . LEU A 1 112 ? -15.643 -2.359 4.996 1.00 97.50 112 LEU A C 1
ATOM 910 O O . LEU A 1 112 ? -16.584 -2.490 5.775 1.00 97.50 112 LEU A O 1
ATOM 914 N N . ASN A 1 113 ? -15.504 -1.271 4.232 1.00 97.06 113 ASN A N 1
ATOM 915 C CA . ASN A 1 113 ? -16.491 -0.195 4.242 1.00 97.06 113 ASN A CA 1
ATOM 916 C C . ASN A 1 113 ? -17.854 -0.657 3.719 1.00 97.06 113 ASN A C 1
ATOM 918 O O . ASN A 1 113 ? -18.867 -0.322 4.320 1.00 97.06 113 ASN A O 1
ATOM 922 N N . GLU A 1 114 ? -17.864 -1.403 2.613 1.00 96.38 114 GLU A N 1
ATOM 923 C CA . GLU A 1 114 ? -19.081 -1.944 1.999 1.00 96.38 114 GLU A CA 1
ATOM 924 C C . GLU A 1 114 ? -19.809 -2.892 2.958 1.00 96.38 114 GLU A C 1
ATOM 926 O O . GLU A 1 114 ? -21.002 -2.724 3.182 1.00 96.38 114 GLU A O 1
ATOM 931 N N . ILE A 1 115 ? -19.088 -3.809 3.608 1.00 97.25 115 ILE A N 1
ATOM 932 C CA . ILE A 1 115 ? -19.653 -4.738 4.599 1.00 97.25 115 ILE A CA 1
ATOM 933 C C . ILE A 1 115 ? -20.265 -3.979 5.780 1.00 97.25 115 ILE A C 1
ATOM 935 O O . ILE A 1 115 ? -21.375 -4.277 6.213 1.00 97.25 115 ILE A O 1
ATOM 939 N N . VAL A 1 116 ? -19.574 -2.961 6.295 1.00 96.56 116 VAL A N 1
ATOM 940 C CA . VAL A 1 116 ? -20.106 -2.140 7.391 1.00 96.56 116 VAL A CA 1
ATOM 941 C C . VAL A 1 116 ? -21.316 -1.314 6.939 1.00 96.56 116 VAL A C 1
ATOM 943 O O . VAL A 1 116 ? -22.263 -1.142 7.710 1.00 96.56 116 VAL A O 1
ATOM 946 N N . GLU A 1 117 ? -21.329 -0.831 5.697 1.00 95.88 117 GLU A N 1
ATOM 947 C CA . GLU A 1 117 ? -22.480 -0.130 5.132 1.00 95.88 117 GLU A CA 1
ATOM 948 C C . GLU A 1 117 ? -23.683 -1.064 4.958 1.00 95.88 117 GLU A C 1
ATOM 950 O O . GLU A 1 117 ? -24.801 -0.672 5.298 1.00 95.88 117 GLU A O 1
ATOM 955 N N . ASP A 1 118 ? -23.467 -2.301 4.523 1.00 95.94 118 ASP A N 1
ATOM 956 C CA . ASP A 1 118 ? -24.520 -3.304 4.374 1.00 95.94 118 ASP A CA 1
ATOM 957 C C . ASP A 1 118 ? -25.112 -3.723 5.732 1.00 95.94 118 ASP A C 1
ATOM 959 O O . ASP A 1 118 ? -26.336 -3.777 5.881 1.00 95.94 118 ASP A O 1
ATOM 963 N N . GLU A 1 119 ? -24.268 -3.940 6.744 1.00 96.00 119 GLU A N 1
ATOM 964 C CA . GLU A 1 119 ? -24.694 -4.373 8.083 1.00 96.00 119 GLU A CA 1
ATOM 965 C C . GLU A 1 119 ? -25.331 -3.240 8.905 1.00 96.00 119 GLU A C 1
ATOM 967 O O . GLU A 1 119 ? -26.352 -3.424 9.576 1.00 96.00 119 GLU A O 1
ATOM 972 N N . TYR A 1 120 ? -24.766 -2.032 8.838 1.00 95.88 120 TYR A N 1
ATOM 973 C CA . TYR A 1 120 ? -25.128 -0.931 9.738 1.00 95.88 120 TYR A CA 1
ATOM 974 C C . TYR A 1 120 ? -25.761 0.276 9.042 1.00 95.88 120 TYR A C 1
ATOM 976 O O . TYR A 1 120 ? -26.198 1.212 9.718 1.00 95.88 120 TYR A O 1
ATOM 984 N N . SER A 1 121 ? -25.848 0.285 7.706 1.00 96.12 121 SER A N 1
ATOM 985 C CA . SER A 1 121 ? -26.274 1.453 6.913 1.00 96.12 121 SER A CA 1
ATOM 986 C C . SER A 1 121 ? -25.426 2.702 7.198 1.00 96.12 121 SER A C 1
ATOM 988 O O . SER A 1 121 ? -25.941 3.827 7.259 1.00 96.12 121 SER A O 1
ATOM 990 N N . LYS A 1 122 ? -24.124 2.495 7.432 1.00 95.50 122 LYS A N 1
ATOM 991 C CA . LYS A 1 122 ? -23.139 3.518 7.802 1.00 95.50 122 LYS A CA 1
ATOM 992 C C . LYS A 1 122 ? -21.831 3.293 7.050 1.00 95.50 122 LYS A C 1
ATOM 994 O O . LYS A 1 122 ? -21.310 2.191 7.052 1.00 95.50 122 LYS A O 1
ATOM 999 N N . SER A 1 123 ? -21.268 4.360 6.492 1.00 96.00 123 SER A N 1
ATOM 1000 C CA . SER A 1 123 ? -19.898 4.350 5.967 1.00 96.00 123 SER A CA 1
ATOM 1001 C C . SER A 1 123 ? -18.930 4.684 7.098 1.00 96.00 123 SER A C 1
ATOM 1003 O O . SER A 1 123 ? -19.156 5.651 7.823 1.00 96.00 123 SER A O 1
ATOM 1005 N N . ILE A 1 124 ? -17.853 3.915 7.246 1.00 96.56 124 ILE A N 1
ATOM 1006 C CA . ILE A 1 124 ? -16.810 4.165 8.257 1.00 96.56 124 ILE A CA 1
ATOM 1007 C C . ILE A 1 124 ? -15.532 4.756 7.666 1.00 96.56 124 ILE A C 1
ATOM 1009 O O . ILE A 1 124 ? -14.649 5.167 8.417 1.00 96.56 124 ILE A O 1
ATOM 1013 N N . PHE A 1 125 ? -15.456 4.859 6.341 1.00 95.31 125 PHE A N 1
ATOM 1014 C CA . PHE A 1 125 ? -14.451 5.636 5.633 1.00 95.31 125 PHE A CA 1
ATOM 1015 C C . PHE A 1 125 ? -15.114 6.772 4.847 1.00 95.31 125 PHE A C 1
ATOM 1017 O O . PHE A 1 125 ? -16.131 6.579 4.177 1.00 95.31 125 PHE A O 1
ATOM 1024 N N . GLU A 1 126 ? -14.531 7.967 4.905 1.00 91.31 126 GLU A N 1
ATOM 1025 C CA . GLU A 1 126 ? -14.863 9.070 3.994 1.00 91.31 126 GLU A CA 1
ATOM 1026 C C . GLU A 1 126 ? -14.513 8.678 2.551 1.00 91.31 126 GLU A C 1
ATOM 1028 O O . GLU A 1 126 ? -13.570 7.924 2.358 1.00 91.31 126 GLU A O 1
ATOM 1033 N N . THR A 1 127 ? -15.212 9.151 1.514 1.00 86.38 127 THR A N 1
ATOM 1034 C CA . THR A 1 127 ? -14.911 8.805 0.103 1.00 86.38 127 THR A CA 1
ATOM 1035 C C . THR A 1 127 ? -13.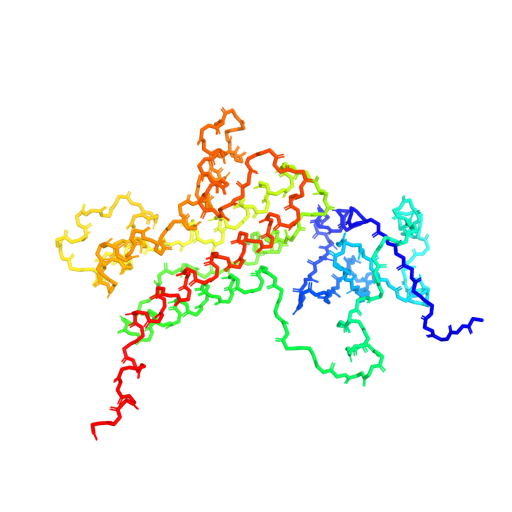505 9.262 -0.324 1.00 86.38 127 THR A C 1
ATOM 1037 O O . THR A 1 127 ? -13.050 10.308 0.122 1.00 86.38 127 THR A O 1
ATOM 1040 N N . LEU A 1 128 ? -12.813 8.485 -1.177 1.00 82.06 128 LEU A N 1
ATOM 1041 C CA . LEU A 1 128 ? -11.557 8.937 -1.797 1.00 82.06 128 LEU A CA 1
ATOM 1042 C C . LEU A 1 128 ? -11.847 10.074 -2.778 1.00 82.06 128 LEU A C 1
ATOM 1044 O O . LEU A 1 128 ? -12.631 9.905 -3.714 1.00 82.06 128 LEU A O 1
ATOM 1048 N N . GLU A 1 129 ? -11.167 11.194 -2.602 1.00 80.31 129 GLU A N 1
ATOM 1049 C CA . GLU A 1 129 ? -11.154 12.296 -3.555 1.00 80.31 129 GLU A CA 1
ATOM 1050 C C . GLU A 1 129 ? -10.016 12.109 -4.571 1.00 80.31 129 GLU A C 1
ATOM 1052 O O . GLU A 1 129 ? -9.009 11.454 -4.305 1.00 80.31 129 GLU A O 1
ATOM 1057 N N . GLU A 1 130 ? -10.123 12.739 -5.744 1.00 73.25 130 GLU A N 1
ATOM 1058 C CA . GLU A 1 130 ? -9.074 12.682 -6.782 1.00 73.25 130 GLU A CA 1
ATOM 105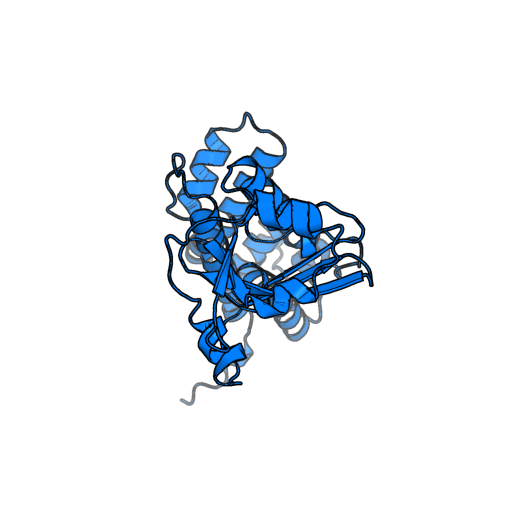9 C C . GLU A 1 130 ? -7.714 13.209 -6.276 1.00 73.25 130 GLU A C 1
ATOM 1061 O O . GLU A 1 130 ? -6.660 12.812 -6.766 1.00 73.25 130 GLU A O 1
ATOM 1066 N N . SER A 1 131 ? -7.728 14.085 -5.266 1.00 73.88 131 SER A N 1
ATOM 1067 C CA . SER A 1 131 ? -6.524 14.630 -4.634 1.00 73.88 131 SER A CA 1
ATOM 1068 C C . SER A 1 131 ? -5.832 13.686 -3.648 1.00 73.88 131 SER A C 1
ATOM 1070 O O . SER A 1 131 ? -4.747 14.023 -3.168 1.00 73.88 131 SER A O 1
ATOM 1072 N N . ASP A 1 132 ? -6.443 12.554 -3.296 1.00 80.44 132 ASP A N 1
ATOM 1073 C CA . ASP A 1 132 ? -5.874 11.644 -2.308 1.00 80.44 132 ASP A CA 1
ATOM 1074 C C . ASP A 1 132 ? -4.651 10.889 -2.854 1.00 80.44 132 ASP A C 1
ATOM 1076 O O . ASP A 1 132 ? -4.589 10.511 -4.030 1.00 80.44 132 ASP A O 1
ATOM 1080 N N . PRO A 1 133 ? -3.653 10.597 -2.002 1.00 83.38 133 PRO A N 1
ATOM 1081 C CA . PRO A 1 133 ? -2.392 9.997 -2.425 1.00 83.38 133 PRO A CA 1
ATOM 1082 C C . PRO A 1 133 ? -2.496 8.479 -2.647 1.00 83.38 133 PRO A C 1
ATOM 1084 O O . PRO A 1 133 ? -1.511 7.769 -2.467 1.00 83.38 133 PRO A O 1
ATOM 1087 N N . ALA A 1 134 ? -3.659 7.947 -3.039 1.00 82.12 134 ALA A N 1
ATOM 1088 C CA . ALA A 1 134 ? -3.840 6.511 -3.286 1.00 82.12 134 ALA A CA 1
ATOM 1089 C C . ALA A 1 134 ? -2.860 5.987 -4.348 1.00 82.12 134 ALA A C 1
ATOM 1091 O O . ALA A 1 134 ? -2.259 4.929 -4.180 1.00 82.12 134 ALA A O 1
ATOM 1092 N N . HIS A 1 135 ? -2.606 6.794 -5.380 1.00 81.19 135 HIS A N 1
ATOM 1093 C CA . HIS A 1 135 ? -1.615 6.522 -6.422 1.00 81.19 135 HIS A CA 1
ATOM 1094 C C . HIS A 1 135 ? -0.157 6.534 -5.925 1.00 81.19 135 HIS A C 1
ATOM 1096 O O . HIS A 1 135 ? 0.734 6.163 -6.679 1.00 81.19 135 HIS A O 1
ATOM 1102 N N . LEU A 1 136 ? 0.104 6.967 -4.686 1.00 85.88 136 LEU A N 1
ATOM 1103 C CA . LEU A 1 136 ? 1.421 6.921 -4.040 1.00 85.88 136 LEU A CA 1
ATOM 1104 C C . LEU A 1 136 ? 1.568 5.721 -3.095 1.00 85.88 136 LEU A C 1
ATOM 1106 O O . LEU A 1 136 ? 2.663 5.468 -2.594 1.00 85.88 136 LEU A O 1
ATOM 1110 N N . VAL A 1 137 ? 0.503 4.941 -2.882 1.00 89.19 137 VAL A N 1
ATOM 1111 C CA . VAL A 1 137 ? 0.568 3.651 -2.183 1.00 89.19 137 VAL A CA 1
ATOM 1112 C C . VAL A 1 137 ? 1.107 2.608 -3.157 1.00 89.19 137 VAL A C 1
ATOM 1114 O O . VAL A 1 137 ? 0.395 1.729 -3.625 1.00 89.19 137 VAL A O 1
ATOM 1117 N N . ILE A 1 138 ? 2.377 2.720 -3.531 1.00 90.62 138 ILE A N 1
ATOM 1118 C CA . ILE A 1 138 ? 3.008 1.855 -4.537 1.00 90.62 138 ILE A CA 1
ATOM 1119 C C . ILE A 1 138 ? 4.320 1.317 -3.986 1.00 90.62 138 ILE A C 1
ATOM 1121 O O . ILE A 1 138 ? 4.925 1.906 -3.098 1.00 90.62 138 ILE A O 1
ATOM 1125 N N . MET A 1 139 ? 4.766 0.179 -4.515 1.00 93.06 139 MET A N 1
ATOM 1126 C CA . MET A 1 139 ? 6.076 -0.360 -4.180 1.00 93.06 139 MET A CA 1
ATOM 1127 C C . MET A 1 139 ? 7.193 0.688 -4.375 1.00 93.06 139 MET A C 1
ATOM 1129 O O . MET A 1 139 ? 7.257 1.311 -5.440 1.00 93.06 139 MET A O 1
ATOM 1133 N N . PRO A 1 140 ? 8.127 0.819 -3.415 1.00 92.75 140 PRO A N 1
ATOM 1134 C CA . PRO A 1 140 ? 9.216 1.783 -3.488 1.00 92.75 140 PRO A CA 1
ATOM 1135 C C . PRO A 1 140 ? 10.044 1.663 -4.782 1.00 92.75 140 PRO A C 1
ATOM 1137 O O . PRO A 1 140 ? 10.679 0.623 -5.014 1.00 92.75 140 PRO A O 1
ATOM 1140 N N . PRO A 1 141 ? 10.116 2.723 -5.6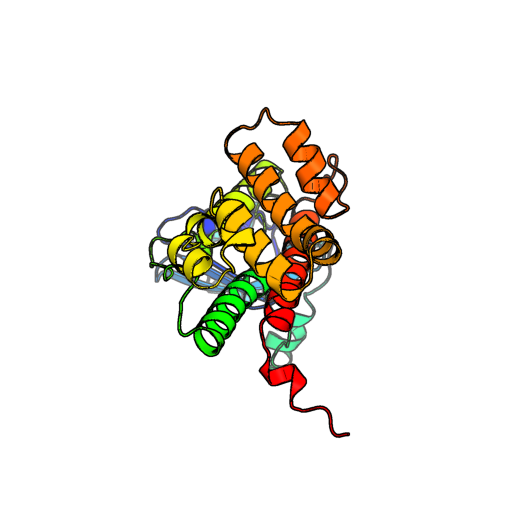17 1.00 92.25 141 PRO A N 1
ATOM 1141 C CA . PRO A 1 141 ? 10.936 2.697 -6.828 1.00 92.25 141 PRO A CA 1
ATOM 1142 C C . PRO A 1 141 ? 12.423 2.595 -6.474 1.00 92.25 141 PRO A C 1
ATOM 1144 O O . PRO A 1 141 ? 13.175 1.868 -7.122 1.00 92.25 141 PRO A O 1
ATOM 1147 N N . ARG A 1 142 ? 12.847 3.248 -5.386 1.00 94.06 142 ARG A N 1
ATOM 1148 C CA . ARG A 1 142 ? 14.169 3.083 -4.773 1.00 94.06 142 ARG A CA 1
ATOM 1149 C C . ARG A 1 142 ? 14.088 2.079 -3.628 1.00 94.06 142 ARG A C 1
ATOM 1151 O O . ARG A 1 142 ? 13.192 2.164 -2.795 1.00 94.06 142 ARG A O 1
ATOM 1158 N N . ASN A 1 143 ? 15.041 1.148 -3.569 1.00 95.75 143 ASN A N 1
ATOM 1159 C CA . ASN A 1 143 ? 15.153 0.195 -2.463 1.00 95.75 143 ASN A CA 1
ATOM 1160 C C . ASN A 1 143 ? 15.801 0.866 -1.237 1.00 95.75 143 ASN A C 1
ATOM 1162 O O . ASN A 1 143 ? 16.933 0.563 -0.867 1.00 95.75 143 ASN A O 1
ATOM 1166 N N . GLU A 1 144 ? 15.092 1.829 -0.652 1.00 95.81 144 GLU A N 1
ATOM 1167 C CA . GLU A 1 144 ? 15.558 2.681 0.440 1.00 95.81 144 GLU A CA 1
ATOM 1168 C C . GLU A 1 144 ? 14.479 2.809 1.517 1.00 95.81 144 GLU A C 1
ATOM 1170 O O . GLU A 1 144 ? 13.283 2.830 1.215 1.00 95.81 144 GLU A O 1
ATOM 1175 N N . GLN A 1 145 ? 14.909 2.968 2.771 1.00 95.44 145 GLN A N 1
ATOM 1176 C CA . GLN A 1 145 ? 14.006 3.142 3.909 1.00 95.44 145 GLN A CA 1
ATOM 1177 C C . GLN A 1 145 ? 13.055 4.324 3.716 1.00 95.44 145 GLN A C 1
ATOM 1179 O O . GLN A 1 145 ? 11.866 4.207 3.998 1.00 95.44 145 GLN A O 1
ATOM 1184 N N . ASP A 1 146 ? 13.565 5.457 3.227 1.00 93.94 146 ASP A N 1
ATOM 1185 C CA . ASP A 1 146 ? 12.742 6.652 3.058 1.00 93.94 146 ASP A CA 1
ATOM 1186 C C . ASP A 1 146 ? 11.632 6.430 2.026 1.00 93.94 146 ASP A C 1
ATOM 1188 O O . ASP A 1 146 ? 10.496 6.802 2.291 1.00 93.94 146 ASP A O 1
ATOM 1192 N N . ALA A 1 147 ? 11.919 5.729 0.925 1.00 94.31 147 ALA A N 1
ATOM 1193 C CA . ALA A 1 147 ? 10.922 5.420 -0.099 1.00 94.31 147 ALA A CA 1
ATOM 1194 C C . ALA A 1 147 ? 9.843 4.436 0.400 1.00 94.31 147 ALA A C 1
ATOM 1196 O O . ALA A 1 147 ? 8.671 4.564 0.041 1.00 94.31 147 ALA A O 1
ATOM 1197 N N . LEU A 1 148 ? 10.211 3.481 1.266 1.00 96.38 148 LEU A N 1
ATOM 1198 C CA . LEU A 1 148 ? 9.231 2.656 1.981 1.00 96.38 148 LEU A CA 1
ATOM 1199 C C . LEU A 1 148 ? 8.339 3.520 2.874 1.00 96.38 148 LEU A C 1
ATOM 1201 O O . LEU A 1 148 ? 7.119 3.416 2.799 1.00 96.38 148 LEU A O 1
ATOM 1205 N N . LEU A 1 149 ? 8.940 4.384 3.692 1.00 95.81 149 LEU A N 1
ATOM 1206 C CA . LEU A 1 149 ? 8.208 5.246 4.620 1.00 95.81 149 LEU A CA 1
ATOM 1207 C C . LEU A 1 149 ? 7.276 6.229 3.902 1.00 95.81 149 LEU A C 1
ATOM 1209 O O . LEU A 1 149 ? 6.182 6.470 4.401 1.00 95.81 149 LEU A O 1
ATOM 1213 N N . ASP A 1 150 ? 7.653 6.732 2.727 1.00 93.94 150 ASP A N 1
ATOM 1214 C CA . ASP A 1 150 ? 6.782 7.576 1.901 1.00 93.94 150 ASP A CA 1
ATOM 1215 C C . ASP A 1 150 ? 5.528 6.805 1.445 1.00 93.94 150 ASP A C 1
ATOM 1217 O O . ASP A 1 150 ? 4.416 7.333 1.482 1.00 93.94 150 ASP A O 1
ATOM 1221 N N . SER A 1 151 ? 5.684 5.519 1.111 1.00 95.00 151 SER A N 1
ATOM 1222 C CA . SER A 1 151 ? 4.561 4.638 0.756 1.00 95.00 151 SER A CA 1
ATOM 1223 C C . SER A 1 151 ? 3.662 4.346 1.965 1.00 95.00 151 SER A C 1
ATOM 1225 O O . SER A 1 151 ? 2.440 4.298 1.837 1.00 95.00 151 SER A O 1
ATOM 1227 N N . MET A 1 152 ? 4.252 4.170 3.155 1.00 95.88 152 MET A N 1
ATOM 1228 C CA . MET A 1 152 ? 3.505 3.958 4.404 1.00 95.88 152 MET A CA 1
ATOM 1229 C C . MET A 1 152 ? 2.743 5.213 4.846 1.00 95.88 152 MET A C 1
ATOM 1231 O O . MET A 1 152 ? 1.636 5.108 5.369 1.00 95.88 152 MET A O 1
ATOM 1235 N N . ASP A 1 153 ? 3.307 6.402 4.625 1.00 94.31 153 ASP A N 1
ATOM 1236 C CA . ASP A 1 153 ? 2.630 7.672 4.896 1.00 94.31 153 ASP A CA 1
ATOM 1237 C C . ASP A 1 153 ? 1.435 7.887 3.954 1.00 94.31 153 ASP A C 1
ATOM 1239 O O . ASP A 1 153 ? 0.338 8.221 4.407 1.00 94.31 153 ASP A O 1
ATOM 1243 N N . ALA A 1 154 ? 1.612 7.618 2.655 1.00 94.12 154 ALA A N 1
ATOM 1244 C CA . ALA A 1 154 ? 0.512 7.632 1.691 1.00 94.12 154 ALA A CA 1
ATOM 1245 C C . ALA A 1 154 ? -0.603 6.654 2.096 1.00 94.12 154 ALA A C 1
ATOM 1247 O O . ALA A 1 154 ? -1.778 7.024 2.097 1.00 94.12 154 ALA A O 1
ATOM 1248 N N . LEU A 1 155 ? -0.235 5.440 2.522 1.00 95.31 155 LEU A N 1
ATOM 1249 C CA . LEU A 1 155 ? -1.181 4.440 3.011 1.00 95.31 155 LEU A CA 1
ATOM 1250 C C . LEU A 1 155 ? -1.939 4.925 4.256 1.00 95.31 155 LEU A C 1
ATOM 1252 O O . LEU A 1 155 ? -3.154 4.767 4.346 1.00 95.31 155 LEU A O 1
ATOM 1256 N N . ASN A 1 156 ? -1.252 5.560 5.208 1.00 93.56 156 ASN A N 1
ATOM 1257 C CA . ASN A 1 156 ? -1.889 6.100 6.407 1.00 93.56 156 ASN A CA 1
ATOM 1258 C C . ASN A 1 156 ? -2.951 7.161 6.077 1.00 93.56 156 ASN A C 1
ATOM 1260 O O . ASN A 1 156 ? -4.006 7.175 6.711 1.00 93.56 156 ASN A O 1
ATOM 1264 N N . LYS A 1 157 ? -2.694 8.018 5.082 1.00 92.50 157 LYS A N 1
ATOM 1265 C CA . LYS A 1 157 ? -3.650 9.039 4.625 1.00 92.50 157 LYS A CA 1
ATOM 1266 C C . LYS A 1 157 ? -4.903 8.421 4.016 1.00 92.50 157 LYS A C 1
ATOM 1268 O O . LYS A 1 157 ? -6.008 8.842 4.336 1.00 92.50 157 LYS A O 1
ATOM 1273 N N . VAL A 1 158 ? -4.748 7.388 3.187 1.00 92.88 158 VAL A N 1
ATOM 1274 C CA . VAL A 1 158 ? -5.908 6.735 2.559 1.00 92.88 158 VAL A CA 1
ATOM 1275 C C . VAL A 1 158 ? -6.648 5.777 3.489 1.00 92.88 158 VAL A C 1
ATOM 1277 O O . VAL A 1 158 ? -7.801 5.458 3.208 1.00 92.88 158 VAL A O 1
ATOM 1280 N N . PHE A 1 159 ? -6.013 5.328 4.575 1.00 94.00 159 PHE A N 1
ATOM 1281 C CA . PHE A 1 159 ? -6.603 4.395 5.530 1.00 94.00 159 PHE A CA 1
ATOM 1282 C C . PHE A 1 159 ? -7.053 5.087 6.823 1.00 94.00 159 PHE A C 1
ATOM 1284 O O . PHE A 1 159 ? -8.244 5.291 7.025 1.00 94.00 159 PHE A O 1
ATOM 1291 N N . PHE A 1 160 ? -6.124 5.483 7.698 1.00 93.75 160 PHE A N 1
ATOM 1292 C CA . PHE A 1 160 ? -6.453 5.979 9.039 1.00 93.75 160 PHE A CA 1
ATOM 1293 C C . PHE A 1 160 ? -7.062 7.379 9.060 1.00 93.75 160 PHE A C 1
ATOM 1295 O O . PHE A 1 160 ? -7.953 7.639 9.869 1.00 93.75 160 PHE A O 1
ATOM 1302 N N . GLU A 1 161 ? -6.564 8.293 8.226 1.00 92.56 161 GLU A N 1
ATOM 1303 C CA . GLU A 1 161 ? -7.042 9.685 8.228 1.00 92.56 161 GLU A CA 1
ATOM 1304 C C . GLU A 1 161 ? -8.465 9.812 7.676 1.00 92.56 161 GLU A C 1
ATOM 1306 O O . GLU A 1 161 ? -9.145 10.783 7.988 1.00 92.56 161 GLU A O 1
ATOM 1311 N N . ARG A 1 162 ? -8.935 8.792 6.949 1.00 93.25 162 ARG A N 1
ATOM 1312 C CA . ARG A 1 162 ? -10.288 8.712 6.390 1.00 93.25 162 ARG A CA 1
ATOM 1313 C C . ARG A 1 162 ? -11.301 8.009 7.286 1.00 93.25 162 ARG A C 1
ATOM 1315 O O . ARG A 1 162 ? -12.468 7.947 6.917 1.00 93.25 162 ARG A O 1
ATOM 1322 N N . ILE A 1 163 ? -10.891 7.464 8.432 1.00 96.06 163 ILE A N 1
ATOM 1323 C CA . ILE A 1 163 ? -11.823 6.787 9.342 1.00 96.06 163 ILE A CA 1
ATOM 1324 C C . ILE A 1 163 ? -12.789 7.805 9.956 1.00 96.06 163 ILE A C 1
ATOM 1326 O O . ILE A 1 163 ? -12.380 8.685 10.721 1.00 96.06 163 ILE A O 1
ATOM 1330 N N . ASP A 1 164 ? -14.083 7.611 9.714 1.00 96.69 164 ASP A N 1
ATOM 1331 C CA . ASP A 1 164 ? -15.154 8.339 10.382 1.00 96.69 164 ASP A CA 1
ATOM 1332 C C . ASP A 1 164 ? -15.411 7.745 11.774 1.00 96.69 164 ASP A C 1
ATOM 1334 O O . ASP A 1 164 ? -16.220 6.838 11.992 1.00 96.69 164 ASP A O 1
ATOM 1338 N N . THR A 1 165 ? -14.714 8.305 12.763 1.00 96.94 165 THR A N 1
ATOM 1339 C CA . THR A 1 165 ? -14.896 7.910 14.167 1.00 96.94 165 THR A CA 1
ATOM 1340 C C . THR A 1 165 ? -16.293 8.201 14.715 1.00 96.94 165 THR A C 1
ATOM 1342 O O . THR A 1 165 ? -16.639 7.660 15.761 1.00 96.94 165 THR A O 1
ATOM 1345 N N . GLY A 1 166 ? -17.076 9.081 14.085 1.00 96.62 166 GLY A N 1
ATOM 1346 C CA . GLY A 1 166 ? -18.458 9.344 14.478 1.00 96.62 166 GLY A CA 1
ATOM 1347 C C . GLY A 1 166 ? -19.347 8.163 14.116 1.00 96.62 166 GLY A C 1
ATOM 1348 O O . GLY A 1 166 ? -20.016 7.616 14.988 1.00 96.62 166 GLY A O 1
ATOM 1349 N N . SER A 1 167 ? -19.265 7.716 12.863 1.00 96.88 167 SER A N 1
ATOM 1350 C CA . SER A 1 167 ? -20.015 6.553 12.380 1.00 96.88 167 SER A CA 1
ATOM 1351 C C . SER A 1 167 ? -19.670 5.278 13.155 1.00 96.88 167 SER A C 1
ATOM 1353 O O . SER A 1 167 ? -20.579 4.556 13.552 1.00 96.88 167 SER A O 1
ATOM 1355 N N . ILE A 1 168 ? -18.390 5.044 13.476 1.00 97.75 168 ILE A N 1
ATOM 1356 C CA . ILE A 1 168 ? -17.996 3.891 14.307 1.00 97.75 168 ILE A CA 1
ATOM 1357 C C . ILE A 1 168 ? -18.583 3.975 15.726 1.00 97.75 168 ILE A C 1
ATOM 1359 O O . ILE A 1 168 ? -19.077 2.976 16.241 1.00 97.75 168 ILE A O 1
ATOM 1363 N N . ARG A 1 169 ? -18.568 5.152 16.370 1.00 97.56 169 ARG A N 1
ATOM 1364 C CA . ARG A 1 169 ? -19.141 5.308 17.722 1.00 97.56 169 ARG A CA 1
ATOM 1365 C C . ARG A 1 169 ? -20.633 4.997 17.770 1.00 97.56 169 ARG A C 1
ATOM 1367 O O . ARG A 1 169 ? -21.096 4.452 18.758 1.00 97.56 169 ARG A O 1
ATOM 1374 N N . GLU A 1 170 ? -21.371 5.316 16.710 1.00 96.50 170 GLU A N 1
ATOM 1375 C CA . GLU A 1 170 ? -22.804 5.015 16.630 1.00 96.50 170 GLU A CA 1
ATOM 1376 C C . GLU A 1 170 ? -23.109 3.517 16.459 1.00 96.50 170 GLU A C 1
ATOM 1378 O O . GLU A 1 170 ? -24.234 3.099 16.736 1.00 96.50 170 GLU A O 1
ATOM 1383 N N . ILE A 1 171 ? -22.134 2.727 15.995 1.00 96.38 171 ILE A N 1
ATOM 1384 C CA . ILE A 1 171 ? -22.240 1.269 15.841 1.00 96.38 171 ILE A CA 1
ATOM 1385 C C . ILE A 1 171 ? -21.920 0.556 17.162 1.00 96.38 171 ILE A C 1
ATOM 1387 O O . ILE A 1 171 ? -22.571 -0.429 17.507 1.00 96.38 171 ILE A O 1
ATOM 1391 N N . LEU A 1 172 ? -20.925 1.056 17.899 1.00 97.25 172 LEU A N 1
ATOM 1392 C CA . LEU A 1 172 ? -20.397 0.405 19.095 1.00 97.25 172 LEU A CA 1
ATOM 1393 C C . LEU A 1 172 ? -21.378 0.409 20.282 1.00 97.25 172 LEU A C 1
ATOM 1395 O O . LEU A 1 172 ? -22.143 1.359 20.464 1.00 97.25 172 LEU A O 1
ATOM 1399 N N . PRO A 1 173 ? -21.314 -0.611 21.161 1.00 95.94 173 PRO A N 1
ATOM 1400 C CA . PRO A 1 173 ? -21.966 -0.544 22.463 1.00 95.94 173 PRO A CA 1
ATOM 1401 C C . PRO A 1 173 ? -21.333 0.546 23.345 1.00 95.94 173 PRO A C 1
ATOM 1403 O O . PRO A 1 173 ? -20.134 0.821 23.245 1.00 95.94 173 PRO A O 1
ATOM 1406 N N . GLU A 1 174 ? -22.130 1.127 24.251 1.00 94.12 174 GLU A N 1
ATOM 1407 C CA . GLU A 1 174 ? -21.733 2.256 25.116 1.00 94.12 174 GLU A CA 1
ATOM 1408 C C . GLU A 1 174 ? -20.432 1.961 25.883 1.00 94.12 174 GLU A C 1
ATOM 1410 O O . GLU A 1 174 ? -19.563 2.823 25.983 1.00 94.12 174 GLU A O 1
ATOM 1415 N N . GLU A 1 175 ? -20.241 0.722 26.354 1.00 94.00 175 GLU A N 1
ATOM 1416 C CA . GLU A 1 175 ? -19.042 0.337 27.103 1.00 94.00 175 GLU A CA 1
ATOM 1417 C C . GLU A 1 175 ? -17.747 0.394 26.279 1.00 94.00 175 GLU A C 1
ATOM 1419 O O . GLU A 1 175 ? -16.686 0.610 26.856 1.00 94.00 175 GLU A O 1
ATOM 1424 N N . ARG A 1 176 ? -17.819 0.196 24.956 1.00 95.06 176 ARG A N 1
ATOM 1425 C CA . ARG A 1 176 ? -16.662 0.279 24.045 1.00 95.06 176 ARG A CA 1
ATOM 1426 C C . ARG A 1 176 ? -16.506 1.664 23.437 1.00 95.06 176 ARG A C 1
ATOM 1428 O O . ARG A 1 176 ? -15.390 2.094 23.158 1.00 95.06 176 ARG A O 1
ATOM 1435 N N . GLU A 1 177 ? -17.613 2.378 23.242 1.00 94.88 177 GLU A N 1
ATOM 1436 C CA . GLU A 1 177 ? -17.602 3.751 22.738 1.00 94.88 177 GLU A CA 1
ATOM 1437 C C . GLU A 1 177 ? -16.708 4.661 23.603 1.00 94.88 177 GLU A C 1
ATOM 1439 O O . GLU A 1 177 ? -15.956 5.488 23.075 1.00 94.88 177 GLU A O 1
ATOM 1444 N N . GLU A 1 178 ? -16.738 4.471 24.929 1.00 93.31 178 GLU A N 1
ATOM 1445 C CA . GLU A 1 178 ? -15.928 5.226 25.896 1.00 93.31 178 GLU A CA 1
ATOM 1446 C C . GLU A 1 178 ? -14.408 5.072 25.679 1.00 93.31 178 GLU A C 1
ATOM 1448 O O . GLU A 1 178 ? -13.650 6.001 25.983 1.00 93.31 178 GLU A O 1
ATOM 1453 N N . ASP A 1 179 ? -13.961 3.953 25.100 1.00 94.38 179 ASP A N 1
ATOM 1454 C CA . ASP A 1 179 ? -12.549 3.663 24.823 1.00 94.38 179 ASP A CA 1
ATOM 1455 C C . ASP A 1 179 ? -12.069 4.247 23.472 1.00 94.38 179 ASP A C 1
ATOM 1457 O O . ASP A 1 179 ? -10.874 4.240 23.143 1.00 94.38 179 ASP A O 1
ATOM 1461 N N . VAL A 1 180 ? -12.970 4.863 22.692 1.00 95.94 180 VAL A N 1
ATOM 1462 C CA . VAL A 1 180 ? -12.642 5.471 21.397 1.00 95.94 180 VAL A CA 1
ATOM 1463 C C . VAL A 1 180 ? -11.972 6.845 21.560 1.00 95.94 180 VAL A C 1
ATOM 1465 O O . VAL A 1 180 ? -12.614 7.900 21.577 1.00 95.94 180 VAL A O 1
ATOM 1468 N N . GLY A 1 181 ? -10.636 6.848 21.575 1.00 92.88 181 GLY A N 1
ATOM 1469 C CA . GLY A 1 181 ? -9.786 8.048 21.602 1.00 92.88 181 GLY A CA 1
ATOM 1470 C C . GLY A 1 181 ? -9.410 8.669 20.241 1.00 92.88 181 GLY A C 1
ATOM 1471 O O . GLY A 1 181 ? -8.953 9.811 20.208 1.00 92.88 181 GLY A O 1
ATOM 1472 N N . GLY A 1 182 ? -9.583 7.961 19.119 1.00 94.12 182 GLY A N 1
ATOM 1473 C CA . GLY A 1 182 ? -9.289 8.442 17.758 1.00 94.12 182 GLY A CA 1
ATOM 1474 C C . GLY A 1 182 ? -9.464 7.359 16.685 1.00 94.12 182 GLY A C 1
ATOM 1475 O O . GLY A 1 182 ? -9.910 6.262 16.999 1.00 94.12 182 GLY A O 1
ATOM 1476 N N . SER A 1 183 ? -9.086 7.638 15.431 1.00 95.06 183 SER A N 1
ATOM 1477 C CA . SER A 1 183 ? -9.289 6.745 14.270 1.00 95.06 183 SER A CA 1
ATOM 1478 C C . SER A 1 183 ? -8.805 5.314 14.492 1.00 95.06 183 SER A C 1
ATOM 1480 O O . SER A 1 183 ? -9.552 4.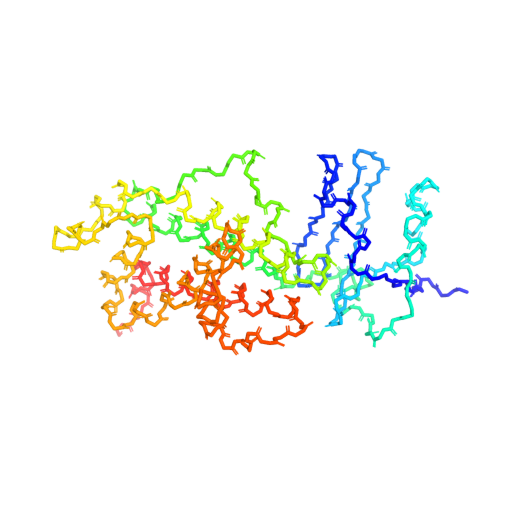359 14.304 1.00 95.06 183 SER A O 1
ATOM 1482 N N . LYS A 1 184 ? -7.567 5.162 14.974 1.00 95.50 184 LYS A N 1
ATOM 1483 C CA . LYS A 1 184 ? -6.982 3.846 15.234 1.00 95.50 184 LYS A CA 1
ATOM 1484 C C . LYS A 1 184 ? -7.737 3.072 16.319 1.00 95.50 184 LYS A C 1
ATOM 1486 O O . LYS A 1 184 ? -7.992 1.889 16.150 1.00 95.50 184 LYS A O 1
ATOM 1491 N N . SER A 1 185 ? -8.074 3.722 17.436 1.00 96.69 185 SER A N 1
ATOM 1492 C CA . SER A 1 185 ? -8.793 3.046 18.523 1.00 96.69 185 SER A CA 1
ATOM 1493 C C . SER A 1 185 ? -10.246 2.765 18.145 1.00 96.69 185 SER A C 1
ATOM 1495 O O . SER A 1 185 ? -10.778 1.759 18.574 1.00 96.69 185 SER A O 1
ATOM 1497 N N . ALA A 1 186 ? -10.874 3.610 17.320 1.00 97.62 186 ALA A N 1
ATOM 1498 C CA . ALA A 1 186 ? -12.222 3.371 16.809 1.00 97.62 186 ALA A CA 1
ATOM 1499 C C . ALA A 1 186 ? -12.278 2.057 16.023 1.00 97.62 186 ALA A C 1
ATOM 1501 O O . ALA A 1 186 ? -13.089 1.190 16.328 1.00 97.62 186 ALA A O 1
ATOM 1502 N N . LEU A 1 187 ? -11.359 1.878 15.068 1.00 97.62 187 LEU A N 1
ATOM 1503 C CA . LEU A 1 187 ? -11.279 0.641 14.295 1.00 97.62 187 LEU A CA 1
ATOM 1504 C C . LEU A 1 187 ? -10.928 -0.570 15.173 1.00 97.62 187 LEU A C 1
ATOM 1506 O O . LEU A 1 187 ? -11.453 -1.655 14.943 1.00 97.62 187 LEU A O 1
ATOM 1510 N N . PHE A 1 188 ? -10.078 -0.392 16.191 1.00 98.25 188 PHE A N 1
ATOM 1511 C CA . PHE A 1 188 ? -9.775 -1.458 17.150 1.00 98.25 188 PHE A CA 1
ATOM 1512 C C . PHE A 1 188 ? -11.012 -1.884 17.941 1.00 98.25 188 PHE A C 1
ATOM 1514 O O . PHE A 1 188 ? -11.276 -3.077 18.031 1.00 98.25 188 PHE A O 1
ATOM 1521 N N . GLU A 1 189 ? -11.778 -0.937 18.488 1.00 98.38 189 GLU A N 1
ATOM 1522 C CA . GLU A 1 189 ? -12.983 -1.261 19.255 1.00 98.38 189 GLU A CA 1
ATOM 1523 C C . GLU A 1 189 ? -14.047 -1.927 18.383 1.00 98.38 189 GLU A C 1
ATOM 1525 O O . GLU A 1 189 ? -14.675 -2.879 18.837 1.00 98.38 189 GLU A O 1
ATOM 1530 N N . LEU A 1 190 ? -14.189 -1.505 17.120 1.00 97.88 190 LEU A N 1
ATOM 1531 C CA . LEU A 1 190 ? -15.061 -2.181 16.155 1.00 97.88 190 LEU A CA 1
ATOM 1532 C C . LEU A 1 190 ? -14.616 -3.630 15.926 1.00 97.88 190 LEU A C 1
ATOM 1534 O O . LEU A 1 190 ? -15.417 -4.551 16.052 1.00 97.88 190 LEU A O 1
ATOM 1538 N N . ALA A 1 191 ? -13.327 -3.855 15.666 1.00 97.88 191 ALA A N 1
ATOM 1539 C CA . ALA A 1 191 ? -12.792 -5.205 15.514 1.00 97.88 191 ALA A CA 1
ATOM 1540 C C . ALA A 1 191 ? -12.986 -6.047 16.790 1.00 97.88 191 ALA A C 1
ATOM 1542 O O . ALA A 1 191 ? -13.360 -7.214 16.719 1.00 97.88 191 ALA A O 1
ATOM 1543 N N . ALA A 1 192 ? -12.765 -5.461 17.966 1.00 98.06 192 ALA A N 1
ATOM 1544 C CA . ALA A 1 192 ? -12.878 -6.135 19.254 1.00 98.06 192 ALA A CA 1
ATOM 1545 C C . ALA A 1 192 ? -14.320 -6.459 19.655 1.00 98.06 192 ALA A C 1
ATOM 1547 O O . ALA A 1 192 ? -14.535 -7.411 20.412 1.00 98.06 192 ALA A O 1
ATOM 1548 N N . ASP A 1 193 ? -15.299 -5.701 19.168 1.00 97.44 193 ASP A N 1
ATOM 1549 C CA . ASP A 1 193 ? -16.715 -6.002 19.359 1.00 97.44 193 ASP A CA 1
ATOM 1550 C C . ASP A 1 193 ? -17.125 -7.303 18.655 1.00 97.44 193 ASP A C 1
ATOM 1552 O O . ASP A 1 193 ? -17.832 -8.126 19.235 1.00 97.44 193 ASP A O 1
ATOM 1556 N N . HIS A 1 194 ? -16.571 -7.545 17.466 1.00 97.00 194 HIS A N 1
ATOM 1557 C CA . HIS A 1 194 ? -16.878 -8.717 16.644 1.00 97.00 194 HIS A CA 1
ATOM 1558 C C . HIS A 1 194 ? -15.978 -9.931 16.922 1.00 97.00 194 HIS A C 1
ATOM 1560 O O . HIS A 1 194 ? -16.457 -11.061 17.004 1.00 97.00 194 HIS A O 1
ATOM 1566 N N . LEU A 1 195 ? -14.674 -9.716 17.105 1.00 96.75 195 LEU A N 1
ATOM 1567 C CA . LEU A 1 195 ? -13.680 -10.781 17.309 1.00 96.75 195 LEU A CA 1
ATOM 1568 C C . LEU A 1 195 ? -13.464 -11.127 18.793 1.00 96.75 195 LEU A C 1
ATOM 1570 O O . LEU A 1 195 ? -12.945 -12.187 19.137 1.00 96.75 195 LEU A O 1
ATOM 1574 N N . GLY A 1 196 ? -13.821 -10.218 19.702 1.00 97.19 196 GLY A N 1
ATOM 1575 C CA . GLY A 1 196 ? -13.351 -10.252 21.084 1.00 97.19 196 GLY A CA 1
ATOM 1576 C C . GLY A 1 196 ? -11.934 -9.683 21.239 1.00 97.19 196 GLY A C 1
ATOM 1577 O O . GLY A 1 196 ? -11.136 -9.630 20.307 1.00 97.19 196 GLY A O 1
ATOM 1578 N N . ASN A 1 197 ? -11.599 -9.245 22.457 1.00 96.69 197 ASN A N 1
ATOM 1579 C CA . ASN A 1 197 ? -10.377 -8.465 22.703 1.00 96.69 197 ASN A CA 1
ATOM 1580 C C . ASN A 1 197 ? -9.070 -9.226 22.421 1.00 96.69 197 ASN A C 1
ATOM 1582 O O . ASN A 1 197 ? -8.104 -8.613 21.986 1.00 96.69 197 ASN A O 1
ATOM 1586 N N . GLU A 1 198 ? -9.008 -10.527 22.718 1.00 97.12 198 GLU A N 1
ATOM 1587 C CA . GLU A 1 198 ? -7.779 -11.317 22.537 1.00 97.12 198 GLU A CA 1
ATOM 1588 C C . GLU A 1 198 ? -7.433 -11.449 21.052 1.00 97.12 198 GLU A C 1
ATOM 1590 O O . GLU A 1 198 ? -6.332 -11.091 20.642 1.00 97.12 198 GLU A O 1
ATOM 1595 N N . GLU A 1 199 ? -8.405 -11.861 20.240 1.00 97.50 199 GLU A N 1
ATOM 1596 C CA . GLU A 1 199 ? -8.232 -12.001 18.797 1.00 97.50 199 GLU A CA 1
ATOM 1597 C C . GLU A 1 199 ? -8.059 -10.646 18.106 1.00 97.50 199 GLU A C 1
ATOM 1599 O O . GLU A 1 199 ? -7.198 -10.506 17.240 1.00 97.50 199 GLU A O 1
ATOM 1604 N N . ALA A 1 200 ? -8.794 -9.614 18.534 1.00 97.88 200 ALA A N 1
ATOM 1605 C CA . ALA A 1 200 ? -8.607 -8.274 17.996 1.00 97.88 200 ALA A CA 1
ATOM 1606 C C . ALA A 1 200 ? -7.181 -7.759 18.214 1.00 97.88 200 ALA A C 1
ATOM 1608 O O . ALA A 1 200 ? -6.631 -7.157 17.303 1.00 97.88 200 ALA A O 1
ATOM 1609 N N . VAL A 1 201 ? -6.538 -8.026 19.358 1.00 97.81 201 VAL A N 1
ATOM 1610 C CA . VAL A 1 201 ? -5.129 -7.640 19.573 1.00 97.81 201 VAL A CA 1
ATOM 1611 C C . VAL A 1 201 ? -4.199 -8.286 18.545 1.00 97.81 201 VAL A C 1
ATOM 1613 O O . VAL A 1 201 ? -3.309 -7.605 18.041 1.00 97.81 201 VAL A O 1
ATOM 1616 N N . GLU A 1 202 ? -4.409 -9.559 18.209 1.00 97.19 202 GLU A N 1
ATOM 1617 C CA . GLU A 1 202 ? -3.600 -10.258 17.203 1.00 97.19 202 GLU A CA 1
ATOM 1618 C C . GLU A 1 202 ? -3.828 -9.687 15.799 1.00 97.19 202 GLU A C 1
ATOM 1620 O O . GLU A 1 202 ? -2.875 -9.364 15.092 1.00 97.19 202 GLU A O 1
ATOM 1625 N N . VAL A 1 203 ? -5.094 -9.517 15.408 1.00 97.69 203 VAL A N 1
ATOM 1626 C CA . VAL A 1 203 ? -5.473 -8.994 14.087 1.00 97.69 203 VAL A CA 1
ATOM 1627 C C . VAL A 1 203 ? -5.020 -7.547 13.904 1.00 97.69 203 VAL A C 1
ATOM 1629 O O . VAL A 1 203 ? -4.661 -7.139 12.803 1.00 97.69 203 VAL A O 1
ATOM 1632 N N . PHE A 1 204 ? -4.979 -6.762 14.979 1.00 97.56 204 PHE A N 1
ATOM 1633 C CA . PHE A 1 204 ? -4.570 -5.365 14.912 1.00 97.56 204 PHE A CA 1
ATOM 1634 C C . PHE A 1 204 ? -3.054 -5.153 14.883 1.00 97.56 204 PHE A C 1
ATOM 1636 O O . PHE A 1 204 ? -2.612 -4.009 14.756 1.00 97.56 204 PHE A O 1
ATOM 1643 N N . GLU A 1 205 ? -2.241 -6.202 15.009 1.00 98.06 205 GLU A N 1
ATOM 1644 C CA . GLU A 1 205 ? -0.786 -6.054 15.069 1.00 98.06 205 GLU A CA 1
ATOM 1645 C C . GLU A 1 205 ? -0.196 -5.461 13.769 1.00 98.06 205 GLU A C 1
ATOM 1647 O O . GLU A 1 205 ? 0.466 -4.421 13.857 1.00 98.06 205 GLU A O 1
ATOM 1652 N N . PRO A 1 206 ? -0.525 -5.956 12.557 1.00 97.81 206 PRO A N 1
ATOM 1653 C CA . PRO A 1 206 ? -0.119 -5.310 11.301 1.00 97.81 206 PRO A CA 1
ATOM 1654 C C . PRO A 1 206 ? -0.608 -3.855 11.180 1.00 97.81 206 PRO A C 1
ATOM 1656 O O . PRO A 1 206 ? 0.108 -2.968 10.707 1.00 97.81 206 PRO A O 1
ATOM 1659 N N . ILE A 1 207 ? -1.821 -3.574 11.667 1.00 97.62 207 ILE A N 1
ATOM 1660 C CA . ILE A 1 207 ? -2.436 -2.237 11.649 1.00 97.62 207 ILE A CA 1
ATOM 1661 C C . ILE A 1 207 ? -1.662 -1.273 12.571 1.00 97.62 207 ILE A C 1
ATOM 1663 O O . ILE A 1 207 ? -1.381 -0.127 12.204 1.00 97.62 207 ILE A O 1
ATOM 1667 N N . ASN A 1 208 ? -1.248 -1.738 13.755 1.00 96.56 208 ASN A N 1
ATOM 1668 C CA . ASN A 1 208 ? -0.349 -1.002 14.643 1.00 96.56 208 ASN A CA 1
ATOM 1669 C C . ASN A 1 208 ? 1.021 -0.763 13.998 1.00 96.56 208 ASN A C 1
ATOM 1671 O O . ASN A 1 208 ? 1.570 0.332 14.157 1.00 96.56 208 ASN A O 1
ATOM 1675 N N . GLY A 1 209 ? 1.531 -1.745 13.251 1.00 97.06 209 GLY A N 1
ATOM 1676 C CA . GLY A 1 209 ? 2.780 -1.655 12.503 1.00 97.06 209 GLY A CA 1
ATOM 1677 C C . GLY A 1 209 ? 2.795 -0.477 11.528 1.00 97.06 209 GLY A C 1
ATOM 1678 O O . GLY A 1 209 ? 3.679 0.378 11.611 1.00 97.06 209 GLY A O 1
ATOM 1679 N N . ILE A 1 210 ? 1.768 -0.354 10.675 1.00 96.12 210 ILE A N 1
ATOM 1680 C CA . 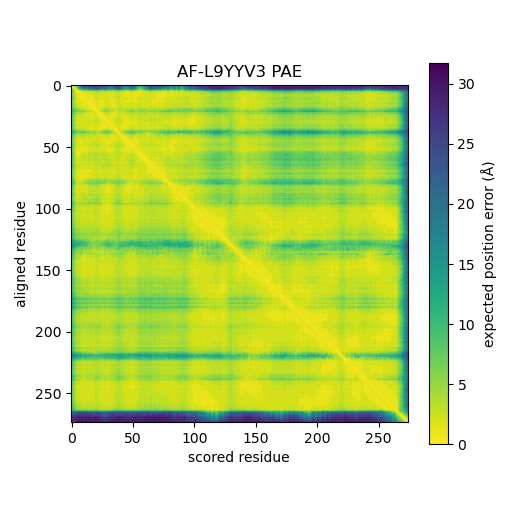ILE A 1 210 ? 1.618 0.792 9.754 1.00 96.12 210 ILE A CA 1
ATOM 1681 C C . ILE A 1 210 ? 1.611 2.122 10.503 1.00 96.12 210 ILE A C 1
ATOM 1683 O O . ILE A 1 210 ? 2.308 3.062 10.115 1.00 96.12 210 ILE A O 1
ATOM 1687 N N . TYR A 1 211 ? 0.846 2.212 11.593 1.00 94.50 211 TYR A N 1
ATOM 1688 C CA . TYR A 1 211 ? 0.759 3.444 12.371 1.00 94.50 211 TYR A CA 1
ATOM 1689 C C . TYR A 1 211 ? 2.120 3.842 12.964 1.00 94.50 211 TYR A C 1
ATOM 1691 O O . TYR A 1 211 ? 2.495 5.018 12.954 1.00 94.50 211 TYR A O 1
ATOM 1699 N N . ASP A 1 212 ? 2.888 2.871 13.465 1.00 96.44 212 ASP A N 1
ATOM 1700 C CA . ASP A 1 212 ? 4.232 3.106 13.987 1.00 96.44 212 ASP A CA 1
ATOM 1701 C C . ASP A 1 212 ? 5.206 3.533 12.872 1.00 96.44 212 ASP A C 1
ATOM 1703 O O . ASP A 1 212 ? 5.965 4.484 13.080 1.00 96.44 212 ASP A O 1
ATOM 1707 N N . LEU A 1 213 ? 5.132 2.936 11.676 1.00 96.25 213 LEU A N 1
ATOM 1708 C CA . LEU A 1 213 ? 5.925 3.352 10.509 1.00 96.25 213 LEU A CA 1
ATOM 1709 C C . LEU A 1 213 ? 5.581 4.778 10.048 1.00 96.25 213 LEU A C 1
ATOM 1711 O O . LEU A 1 213 ? 6.488 5.571 9.793 1.00 96.25 213 LEU A O 1
ATOM 1715 N N . ARG A 1 214 ? 4.301 5.165 10.048 1.00 92.44 214 ARG A N 1
ATOM 1716 C CA . ARG A 1 214 ? 3.875 6.551 9.786 1.00 92.44 214 ARG A CA 1
ATOM 1717 C C . ARG A 1 214 ? 4.480 7.540 10.788 1.00 92.44 214 ARG A C 1
ATOM 1719 O O . ARG A 1 214 ? 4.958 8.604 10.402 1.00 92.44 214 ARG A O 1
ATOM 1726 N N . VAL A 1 215 ? 4.544 7.192 12.076 1.00 93.44 215 VAL A N 1
ATOM 1727 C CA . VAL A 1 215 ? 5.219 8.044 13.077 1.00 93.44 215 VAL A CA 1
ATOM 1728 C C . VAL A 1 215 ? 6.702 8.245 12.739 1.00 93.44 215 VAL A C 1
ATOM 1730 O O . VAL A 1 215 ? 7.234 9.329 12.974 1.00 93.44 215 VAL A O 1
ATOM 1733 N N . VAL A 1 216 ? 7.377 7.240 12.175 1.00 93.88 216 VAL A N 1
ATOM 1734 C CA . VAL A 1 216 ? 8.770 7.378 11.715 1.00 93.88 216 VAL A CA 1
ATOM 1735 C C . VAL A 1 216 ? 8.863 8.284 10.487 1.00 93.88 216 VAL A C 1
ATOM 1737 O O . VAL A 1 216 ? 9.784 9.099 10.423 1.00 93.88 216 VAL A O 1
ATOM 1740 N N . ALA A 1 217 ? 7.917 8.191 9.548 1.00 90.06 217 ALA A N 1
ATOM 1741 C CA . ALA A 1 217 ? 7.872 9.062 8.372 1.00 90.06 217 ALA A CA 1
ATOM 1742 C C . ALA A 1 217 ? 7.813 10.555 8.766 1.00 90.06 217 ALA A C 1
ATOM 1744 O O . ALA A 1 217 ? 8.598 11.355 8.243 1.00 90.06 217 ALA A O 1
ATOM 1745 N N . ASP A 1 218 ? 6.986 10.898 9.764 1.00 87.44 218 ASP A N 1
ATOM 1746 C CA . ASP A 1 218 ? 6.870 12.246 10.348 1.00 87.44 218 ASP A CA 1
ATOM 1747 C C . ASP A 1 218 ? 8.076 12.636 11.219 1.00 87.44 218 ASP A C 1
ATOM 1749 O O . ASP A 1 218 ? 8.515 13.794 11.262 1.00 87.44 218 ASP A O 1
ATOM 1753 N N . HIS A 1 219 ? 8.602 11.676 11.979 1.00 88.06 219 HIS A N 1
ATOM 1754 C CA . HIS A 1 219 ? 9.634 11.883 12.989 1.00 88.06 219 HIS A CA 1
ATOM 1755 C C . HIS A 1 219 ? 10.738 10.834 12.856 1.00 88.06 219 HIS A C 1
ATOM 1757 O O . HIS A 1 219 ? 10.836 9.895 13.647 1.00 88.06 219 HIS A O 1
ATOM 1763 N N . ARG A 1 220 ? 11.645 11.059 11.898 1.00 80.69 220 ARG A N 1
ATOM 1764 C CA . ARG A 1 220 ? 12.727 10.131 11.506 1.00 80.69 220 ARG A CA 1
ATOM 1765 C C . ARG A 1 220 ? 13.642 9.674 12.658 1.00 80.69 220 ARG A C 1
ATOM 1767 O O . ARG A 1 220 ? 14.338 8.675 12.535 1.00 80.69 220 ARG A O 1
ATOM 1774 N N . SER A 1 221 ? 13.650 10.367 13.802 1.00 82.81 221 SER A N 1
ATOM 1775 C CA . SER A 1 221 ? 14.400 9.970 15.006 1.00 82.81 221 SER A CA 1
ATOM 1776 C C . SER A 1 221 ? 13.699 8.924 15.888 1.00 82.81 221 SER A C 1
ATOM 1778 O O . SER A 1 221 ? 14.244 8.543 16.924 1.00 82.81 221 SER A O 1
ATOM 1780 N N . ALA A 1 222 ? 12.487 8.485 15.546 1.00 88.19 222 ALA A N 1
ATOM 1781 C CA . ALA A 1 222 ? 11.693 7.557 16.348 1.00 88.19 222 ALA A CA 1
ATOM 1782 C C . ALA A 1 222 ? 12.141 6.088 16.173 1.00 88.19 222 ALA A C 1
ATOM 1784 O O . ALA A 1 222 ? 11.356 5.239 15.766 1.00 88.19 222 ALA A O 1
ATOM 1785 N N . SER A 1 223 ? 13.391 5.756 16.520 1.00 85.75 223 SER A N 1
ATOM 1786 C CA . SER A 1 223 ? 13.960 4.409 16.301 1.00 85.75 223 SER A CA 1
ATOM 1787 C C . SER A 1 223 ? 13.141 3.278 16.937 1.00 85.75 223 SER A C 1
ATOM 1789 O O . SER A 1 223 ? 12.907 2.258 16.307 1.00 85.75 223 SER A O 1
ATOM 1791 N N . SER A 1 224 ? 12.608 3.486 18.146 1.00 92.88 224 SER A N 1
ATOM 1792 C CA . SER A 1 224 ? 11.730 2.496 18.798 1.00 92.88 224 SER A CA 1
ATOM 1793 C C . SER A 1 224 ? 10.410 2.246 18.054 1.00 92.88 224 SER A C 1
ATOM 1795 O O . SER A 1 224 ? 9.807 1.191 18.217 1.00 92.88 224 SER A O 1
ATOM 1797 N N . LYS A 1 225 ? 9.932 3.218 17.263 1.00 96.31 225 LYS A N 1
ATOM 1798 C CA . LYS A 1 225 ? 8.748 3.069 16.407 1.00 96.31 225 LYS A CA 1
ATOM 1799 C C . LYS A 1 225 ? 9.093 2.314 15.132 1.00 96.31 225 LYS A C 1
ATOM 1801 O O . LYS A 1 225 ? 8.313 1.471 14.724 1.00 96.31 225 LYS A O 1
ATOM 1806 N N . TRP A 1 226 ? 10.277 2.552 14.570 1.00 96.44 226 TRP A N 1
ATOM 1807 C CA . TRP A 1 226 ? 10.796 1.751 13.463 1.00 96.44 226 TRP A CA 1
ATOM 1808 C C . TRP A 1 226 ? 10.924 0.278 13.855 1.00 96.44 226 TRP A C 1
ATOM 1810 O O . TRP A 1 226 ? 10.363 -0.576 13.184 1.00 96.44 226 TRP A O 1
ATOM 1820 N N . GLU A 1 227 ? 11.592 -0.012 14.975 1.00 96.75 227 GLU A N 1
ATOM 1821 C CA . GLU A 1 227 ? 11.791 -1.388 15.446 1.00 96.75 227 GLU A CA 1
ATOM 1822 C C . GLU A 1 227 ? 10.465 -2.120 15.656 1.00 96.75 227 GLU A C 1
ATOM 1824 O O . GLU A 1 227 ? 10.283 -3.200 15.105 1.00 96.75 227 GLU A O 1
ATOM 1829 N N . ARG A 1 228 ? 9.517 -1.514 16.385 1.00 97.00 228 ARG A N 1
ATOM 1830 C CA . ARG A 1 228 ? 8.187 -2.110 16.572 1.00 97.00 228 ARG A CA 1
ATOM 1831 C C . ARG A 1 228 ? 7.417 -2.246 15.269 1.00 97.00 228 ARG A C 1
ATOM 1833 O O . ARG A 1 228 ? 6.859 -3.299 15.020 1.00 97.00 228 ARG A O 1
ATOM 1840 N N . GLY A 1 229 ? 7.408 -1.195 14.450 1.00 97.06 229 GLY A N 1
ATOM 1841 C CA . GLY A 1 229 ? 6.685 -1.182 13.186 1.00 97.06 229 GLY A CA 1
ATOM 1842 C C . GLY A 1 229 ? 7.125 -2.309 12.260 1.00 97.06 229 GLY A C 1
ATOM 1843 O O . GLY A 1 229 ? 6.280 -2.925 11.634 1.00 97.06 229 GLY A O 1
ATOM 1844 N N . MET A 1 230 ? 8.424 -2.613 12.214 1.00 97.88 230 MET A N 1
ATOM 1845 C CA . MET A 1 230 ? 8.967 -3.729 11.433 1.00 97.88 230 MET A CA 1
ATOM 1846 C C . MET A 1 230 ? 8.697 -5.097 12.087 1.00 97.88 230 MET A C 1
ATOM 1848 O O . MET A 1 230 ? 8.365 -6.053 11.384 1.00 97.88 230 MET A O 1
ATOM 1852 N N . ASP A 1 231 ? 8.793 -5.187 13.419 1.00 97.88 231 ASP A N 1
ATOM 1853 C CA . ASP A 1 231 ? 8.529 -6.411 14.194 1.00 97.88 231 ASP A CA 1
ATOM 1854 C C . ASP A 1 231 ? 7.072 -6.884 14.070 1.00 97.88 231 ASP A C 1
ATOM 1856 O O . ASP A 1 231 ? 6.840 -8.084 13.941 1.00 97.88 231 ASP A O 1
ATOM 1860 N N . SER A 1 232 ? 6.107 -5.957 13.972 1.00 97.81 232 SER A N 1
ATOM 1861 C CA . SER A 1 232 ? 4.686 -6.263 13.726 1.00 97.81 232 SER A CA 1
ATOM 1862 C C . SER A 1 232 ? 4.432 -7.048 12.430 1.00 97.81 232 SER A C 1
ATOM 1864 O O . SER A 1 232 ? 3.372 -7.646 12.280 1.00 97.81 232 SER A O 1
ATOM 1866 N N . PHE A 1 233 ? 5.398 -7.067 11.505 1.00 97.75 233 PHE A N 1
ATOM 1867 C CA . PHE A 1 233 ? 5.348 -7.835 10.256 1.00 97.75 233 PHE A CA 1
ATOM 1868 C C . PHE A 1 233 ? 6.375 -8.977 10.212 1.00 97.75 233 PHE A C 1
ATOM 1870 O O . PHE A 1 233 ? 6.581 -9.583 9.159 1.00 97.75 233 PHE A O 1
ATOM 1877 N N . GLY A 1 234 ? 7.080 -9.237 11.318 1.00 97.25 234 GLY A N 1
ATOM 1878 C CA . GLY A 1 234 ? 8.169 -10.213 11.387 1.00 97.25 234 GLY A CA 1
ATOM 1879 C C . GLY A 1 234 ? 9.412 -9.822 10.579 1.00 97.25 234 GLY A C 1
ATOM 1880 O O . GLY A 1 234 ? 10.211 -10.691 10.219 1.00 97.25 234 GLY A O 1
ATOM 1881 N N . ILE A 1 235 ? 9.592 -8.535 10.266 1.00 97.62 235 ILE A N 1
ATOM 1882 C CA . ILE A 1 235 ? 10.693 -8.046 9.432 1.00 97.62 235 ILE A CA 1
ATOM 1883 C C . ILE A 1 235 ? 11.815 -7.520 10.327 1.00 97.62 235 ILE A C 1
ATOM 1885 O O . ILE A 1 235 ? 11.596 -6.744 11.254 1.00 97.62 235 ILE A O 1
ATOM 1889 N N . SER A 1 236 ? 13.059 -7.899 10.018 1.00 96.75 236 SER A N 1
ATOM 1890 C CA . SER A 1 236 ? 14.219 -7.335 10.714 1.00 96.75 236 SER A CA 1
ATOM 1891 C C . SER A 1 236 ? 14.306 -5.815 10.490 1.00 96.75 236 SER A C 1
ATOM 1893 O O . SER A 1 236 ? 14.288 -5.379 9.333 1.00 96.75 236 SER A O 1
ATOM 1895 N N . PRO A 1 237 ? 14.499 -4.998 11.545 1.00 94.00 237 PRO A N 1
ATOM 1896 C CA . PRO A 1 237 ? 14.693 -3.555 11.398 1.00 94.00 237 PRO A CA 1
ATOM 1897 C C . PRO A 1 237 ? 15.982 -3.192 10.642 1.00 94.00 237 PRO A C 1
ATOM 1899 O O . PRO A 1 237 ? 16.100 -2.064 10.167 1.00 94.00 237 PRO A O 1
ATOM 1902 N N . ASP A 1 238 ? 16.913 -4.141 10.497 1.00 95.25 238 ASP A N 1
ATOM 1903 C CA . ASP A 1 238 ? 18.154 -4.007 9.724 1.00 95.25 238 ASP A CA 1
ATOM 1904 C C . ASP A 1 238 ? 18.015 -4.520 8.273 1.00 95.25 238 ASP A C 1
ATOM 1906 O O . ASP A 1 238 ? 19.020 -4.778 7.604 1.00 95.25 238 ASP A O 1
ATOM 1910 N N . THR A 1 239 ? 16.787 -4.741 7.778 1.00 95.31 239 THR A N 1
ATOM 1911 C CA . THR A 1 239 ? 16.569 -5.197 6.397 1.00 95.31 239 THR A CA 1
ATOM 1912 C C . THR A 1 239 ? 17.197 -4.241 5.381 1.00 95.31 239 THR A C 1
ATOM 1914 O O . THR A 1 239 ? 17.108 -3.021 5.501 1.00 95.31 239 THR A O 1
ATOM 1917 N N . ALA A 1 240 ? 17.812 -4.815 4.347 1.00 94.50 240 ALA A N 1
ATOM 1918 C CA . ALA A 1 240 ? 18.284 -4.086 3.174 1.00 94.50 240 ALA A CA 1
ATOM 1919 C C . ALA A 1 240 ? 17.354 -4.271 1.960 1.00 94.50 240 ALA A C 1
ATOM 1921 O O . ALA A 1 240 ? 17.631 -3.724 0.894 1.00 94.50 240 ALA A O 1
ATOM 1922 N N . ASN A 1 241 ? 16.276 -5.053 2.100 1.00 95.62 241 ASN A N 1
ATOM 1923 C CA . ASN A 1 241 ? 15.294 -5.302 1.047 1.00 95.62 241 ASN A CA 1
ATOM 1924 C C . ASN A 1 241 ? 13.950 -4.669 1.424 1.00 95.62 241 ASN A C 1
ATOM 1926 O O . ASN A 1 241 ? 13.052 -5.314 1.963 1.00 95.62 241 ASN A O 1
ATOM 1930 N N . TYR A 1 242 ? 13.832 -3.369 1.172 1.00 97.31 242 TYR A N 1
ATOM 1931 C CA . TYR A 1 242 ? 12.642 -2.582 1.480 1.00 97.31 242 TYR A CA 1
ATOM 1932 C C . TYR A 1 242 ? 11.475 -2.869 0.528 1.00 97.31 242 TYR A C 1
ATOM 1934 O O . TYR A 1 242 ? 10.326 -2.637 0.894 1.00 97.31 242 TYR A O 1
ATOM 1942 N N . ARG A 1 243 ? 11.741 -3.405 -0.671 1.00 96.31 243 ARG A N 1
ATOM 1943 C CA . ARG A 1 243 ? 10.689 -3.849 -1.602 1.00 96.31 243 ARG A CA 1
ATOM 1944 C C . ARG A 1 243 ? 10.024 -5.140 -1.130 1.00 96.31 243 ARG A C 1
ATOM 1946 O O . ARG A 1 243 ? 8.804 -5.225 -1.125 1.00 96.31 243 ARG A O 1
ATOM 1953 N N . GLU A 1 244 ? 10.807 -6.099 -0.645 1.00 96.81 244 GLU A N 1
ATOM 1954 C CA . GLU A 1 244 ? 10.265 -7.299 0.006 1.00 96.81 244 GLU A CA 1
ATOM 1955 C C . GLU A 1 244 ? 9.565 -6.957 1.326 1.00 96.81 244 GLU A C 1
ATOM 1957 O O . GLU A 1 244 ? 8.487 -7.477 1.603 1.00 96.81 244 GLU A O 1
ATOM 1962 N N . ALA A 1 245 ? 10.119 -6.019 2.106 1.00 98.06 245 ALA A N 1
ATOM 1963 C CA . ALA A 1 245 ? 9.434 -5.501 3.287 1.00 98.06 245 ALA A CA 1
ATOM 1964 C C . ALA A 1 245 ? 8.063 -4.908 2.928 1.00 98.06 245 ALA A C 1
ATOM 1966 O O . ALA A 1 245 ? 7.075 -5.237 3.574 1.00 98.06 245 ALA A O 1
ATOM 1967 N N . TYR A 1 246 ? 7.987 -4.101 1.865 1.00 98.00 246 TYR A N 1
ATOM 1968 C CA . TYR A 1 246 ? 6.726 -3.571 1.349 1.00 98.00 246 TYR A CA 1
ATOM 1969 C C . TYR A 1 246 ? 5.726 -4.683 0.997 1.00 98.00 246 TYR A C 1
ATOM 1971 O O . TYR A 1 246 ? 4.573 -4.592 1.408 1.00 98.00 246 TYR A O 1
ATOM 1979 N N . CYS A 1 247 ? 6.147 -5.738 0.285 1.00 97.62 247 CYS A N 1
ATOM 1980 C CA . CYS A 1 247 ? 5.266 -6.867 -0.042 1.00 97.62 247 CYS A CA 1
ATOM 1981 C C . CYS A 1 247 ? 4.676 -7.507 1.222 1.00 97.62 247 CYS A C 1
ATOM 1983 O O . CYS A 1 247 ? 3.458 -7.599 1.344 1.00 97.62 247 CYS A O 1
ATOM 1985 N N . ASN A 1 248 ? 5.540 -7.871 2.176 1.00 97.88 248 ASN A N 1
ATOM 1986 C CA . ASN A 1 248 ? 5.140 -8.519 3.428 1.00 97.88 248 ASN A CA 1
ATOM 1987 C C . ASN A 1 248 ? 4.205 -7.641 4.268 1.00 97.88 248 ASN A C 1
ATOM 1989 O O . ASN A 1 248 ? 3.293 -8.156 4.911 1.00 97.88 248 ASN A O 1
ATOM 1993 N N .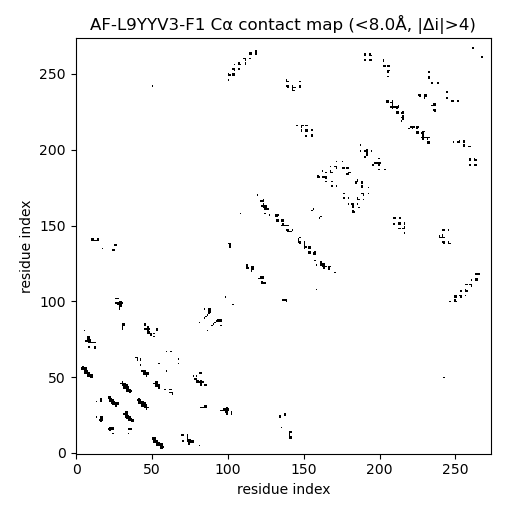 ILE A 1 249 ? 4.442 -6.326 4.271 1.00 98.38 249 ILE A N 1
ATOM 1994 C CA . ILE A 1 249 ? 3.594 -5.349 4.956 1.00 98.38 249 ILE A CA 1
ATOM 1995 C C . ILE A 1 249 ? 2.199 -5.319 4.330 1.00 98.38 249 ILE A C 1
ATOM 1997 O O . ILE A 1 249 ? 1.206 -5.411 5.048 1.00 98.38 249 ILE A O 1
ATOM 2001 N N . MET A 1 250 ? 2.120 -5.194 3.003 1.00 98.12 250 MET A N 1
ATOM 2002 C CA . MET A 1 250 ? 0.841 -5.094 2.301 1.00 98.12 250 MET A CA 1
ATOM 2003 C C . MET A 1 250 ? 0.023 -6.384 2.413 1.00 98.12 250 MET A C 1
ATOM 2005 O O . MET A 1 250 ? -1.170 -6.311 2.692 1.00 98.12 250 MET A O 1
ATOM 2009 N N . GLU A 1 251 ? 0.655 -7.554 2.264 1.00 97.94 251 GLU A N 1
ATOM 2010 C CA . GLU A 1 251 ? -0.028 -8.848 2.411 1.00 97.94 251 GLU A CA 1
ATOM 2011 C C . GLU A 1 251 ? -0.618 -8.996 3.820 1.00 97.94 251 GLU A C 1
ATOM 2013 O O . GLU A 1 251 ? -1.835 -9.115 3.960 1.00 97.94 251 GLU A O 1
ATOM 2018 N N . GLN A 1 252 ? 0.197 -8.863 4.871 1.00 98.50 252 GLN A N 1
ATOM 2019 C CA . GLN A 1 252 ? -0.274 -9.020 6.256 1.00 98.50 252 GLN A CA 1
ATOM 2020 C C . GLN A 1 252 ? -1.317 -7.971 6.660 1.00 98.50 252 GLN A C 1
ATOM 2022 O O . GLN A 1 252 ? -2.234 -8.266 7.425 1.00 98.50 252 GLN A O 1
ATOM 2027 N N . LEU A 1 253 ? -1.205 -6.740 6.154 1.00 98.25 253 LEU A N 1
ATOM 2028 C CA . LEU A 1 253 ? -2.217 -5.719 6.397 1.00 98.25 253 LEU A CA 1
ATOM 2029 C C . LEU A 1 253 ? -3.545 -6.063 5.715 1.00 98.25 253 LEU A C 1
ATOM 2031 O O . LEU A 1 253 ? -4.595 -5.913 6.336 1.00 98.25 253 LEU A O 1
ATOM 2035 N N . SER A 1 254 ? -3.509 -6.515 4.459 1.00 98.12 254 SER A N 1
ATOM 2036 C CA . SER A 1 254 ? -4.724 -6.919 3.747 1.00 98.12 254 SER A CA 1
ATOM 2037 C C . SER A 1 254 ? -5.412 -8.091 4.449 1.00 98.12 254 SER A C 1
ATOM 2039 O O . SER A 1 254 ? -6.614 -8.026 4.689 1.00 98.12 254 SER A O 1
ATOM 2041 N N . GLU A 1 255 ? -4.651 -9.095 4.898 1.00 98.31 255 GLU A N 1
ATOM 2042 C CA . GLU A 1 255 ? -5.161 -10.234 5.668 1.00 98.31 255 GLU A CA 1
ATOM 2043 C C . GLU A 1 255 ? -5.816 -9.793 6.984 1.00 98.31 255 GLU A C 1
ATOM 2045 O O . GLU A 1 255 ? -6.891 -10.279 7.336 1.00 98.31 255 GLU A O 1
ATOM 2050 N N . ALA A 1 256 ? -5.206 -8.841 7.698 1.00 98.44 256 ALA A N 1
ATOM 2051 C CA . ALA A 1 256 ? -5.781 -8.285 8.919 1.00 98.44 256 ALA A CA 1
ATOM 2052 C C . ALA A 1 256 ? -7.125 -7.585 8.661 1.00 98.44 256 ALA A C 1
ATOM 2054 O O . ALA A 1 256 ? -8.089 -7.813 9.389 1.00 98.44 256 ALA A O 1
ATOM 2055 N N . ILE A 1 257 ? -7.210 -6.756 7.616 1.00 98.38 257 ILE A N 1
ATOM 2056 C CA . ILE A 1 257 ? -8.441 -6.034 7.261 1.00 98.38 257 ILE A CA 1
ATOM 2057 C C . ILE A 1 257 ? -9.532 -7.008 6.800 1.00 98.38 257 ILE A C 1
ATOM 2059 O O . ILE A 1 257 ? -10.685 -6.866 7.210 1.00 98.38 257 ILE A O 1
ATOM 2063 N N . ILE A 1 258 ? -9.177 -8.024 6.009 1.00 98.31 258 ILE A N 1
ATOM 2064 C CA . ILE A 1 258 ? -10.103 -9.084 5.587 1.00 98.31 258 ILE A CA 1
ATOM 2065 C C . ILE A 1 258 ? -10.644 -9.829 6.807 1.00 98.31 258 ILE A C 1
ATOM 2067 O O . ILE A 1 258 ? -11.849 -9.990 6.928 1.00 98.31 258 ILE A O 1
ATOM 2071 N N . ARG A 1 259 ? -9.798 -10.187 7.779 1.00 98.06 259 ARG A N 1
ATOM 2072 C CA . ARG A 1 259 ? -10.257 -10.880 8.992 1.00 98.06 259 ARG A CA 1
ATOM 2073 C C . ARG A 1 259 ? -11.201 -10.037 9.855 1.00 98.06 259 ARG A C 1
ATOM 2075 O O . ARG A 1 259 ? -12.101 -10.592 10.476 1.00 98.06 259 ARG A O 1
ATOM 2082 N N . ILE A 1 260 ? -11.018 -8.714 9.895 1.00 97.94 260 ILE A N 1
ATOM 2083 C CA . ILE A 1 260 ? -11.995 -7.804 10.521 1.00 97.94 260 ILE A CA 1
ATOM 2084 C C . ILE A 1 260 ? -13.307 -7.828 9.731 1.00 97.94 260 ILE A C 1
ATOM 2086 O O . ILE A 1 260 ? -14.373 -7.932 10.326 1.00 97.94 260 ILE A O 1
ATOM 2090 N N . SER A 1 261 ? -13.219 -7.759 8.403 1.00 97.56 261 SER A N 1
ATOM 2091 C CA . SER A 1 261 ? -14.376 -7.761 7.503 1.00 97.56 261 SER A CA 1
ATOM 2092 C C . SER A 1 261 ? -15.211 -9.036 7.659 1.00 97.56 261 SER A C 1
ATOM 2094 O O . SER A 1 261 ? -16.410 -8.950 7.903 1.00 97.56 261 SER A O 1
ATOM 2096 N N . ASP A 1 262 ? -14.566 -10.204 7.636 1.00 96.75 262 ASP A N 1
ATOM 2097 C CA . ASP A 1 262 ? -15.199 -11.520 7.793 1.00 96.75 262 ASP A CA 1
ATOM 2098 C C . ASP A 1 262 ? -15.903 -11.685 9.150 1.00 96.75 262 ASP A C 1
ATOM 2100 O O . ASP A 1 262 ? -16.880 -12.420 9.264 1.00 96.75 262 ASP A O 1
ATOM 2104 N N . ALA A 1 263 ? -15.408 -11.026 10.201 1.00 96.31 263 ALA A N 1
ATOM 2105 C CA . ALA A 1 263 ? -16.026 -11.071 11.526 1.00 96.31 263 ALA A CA 1
ATOM 2106 C C . ALA A 1 263 ? -17.239 -10.139 11.661 1.00 96.31 263 ALA A C 1
ATOM 2108 O O . ALA A 1 263 ? -18.079 -10.339 12.544 1.00 96.31 263 ALA A O 1
ATOM 2109 N N . ILE A 1 264 ? -17.309 -9.109 10.816 1.00 96.06 264 ILE A N 1
ATOM 2110 C CA . ILE A 1 264 ? -18.443 -8.188 10.748 1.00 96.06 264 ILE A CA 1
ATOM 2111 C C . ILE A 1 264 ? -19.548 -8.763 9.863 1.00 96.06 264 ILE A C 1
ATOM 2113 O O . ILE A 1 264 ? -20.712 -8.648 10.233 1.00 96.06 264 ILE A O 1
ATOM 2117 N N . ASP A 1 265 ? -19.194 -9.396 8.742 1.00 92.94 265 ASP A N 1
ATOM 2118 C CA . ASP A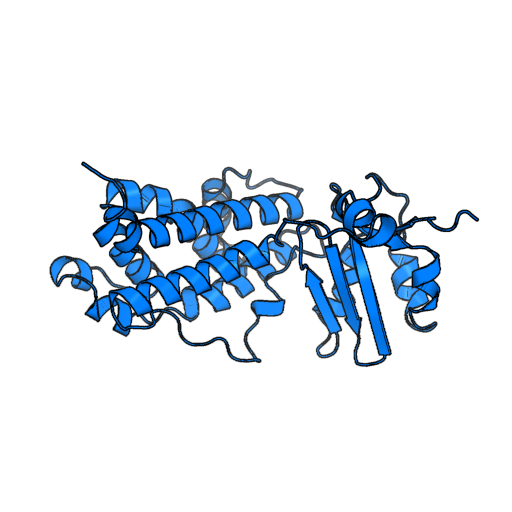 1 265 ? -20.150 -9.977 7.799 1.00 92.94 265 ASP A CA 1
ATOM 2119 C C . ASP A 1 265 ? -20.953 -11.122 8.444 1.00 92.94 265 ASP A C 1
ATOM 2121 O O . ASP A 1 265 ? -20.487 -12.254 8.613 1.00 92.94 265 ASP A O 1
ATOM 2125 N N . THR A 1 266 ? -22.204 -10.837 8.804 1.00 73.31 266 THR A N 1
ATOM 2126 C CA . THR A 1 266 ? -23.084 -11.823 9.436 1.00 73.31 266 THR A CA 1
ATOM 2127 C C . THR A 1 266 ? -23.729 -12.763 8.417 1.00 73.31 266 THR A C 1
ATOM 2129 O O . THR A 1 266 ? -24.148 -13.870 8.780 1.00 73.31 266 THR A O 1
ATOM 2132 N N . SER A 1 267 ? -23.733 -12.390 7.132 1.00 62.66 267 SER A N 1
ATOM 2133 C CA . SER A 1 267 ? -24.314 -13.184 6.044 1.00 62.66 267 SER A CA 1
ATOM 2134 C C . SER A 1 267 ? -23.549 -14.490 5.789 1.00 62.66 267 SER A C 1
ATOM 2136 O O . SER A 1 267 ? -24.151 -15.500 5.416 1.00 62.66 267 SER A O 1
ATOM 2138 N N . ALA A 1 268 ? -22.253 -14.534 6.118 1.00 53.47 268 ALA A N 1
ATOM 2139 C CA . ALA A 1 268 ? -21.427 -15.741 6.057 1.00 53.47 268 ALA A CA 1
ATOM 2140 C C . ALA A 1 268 ? -21.848 -16.836 7.063 1.00 53.47 268 ALA A C 1
ATOM 2142 O O . ALA A 1 268 ? -21.520 -18.014 6.888 1.00 53.47 268 ALA A O 1
ATOM 2143 N N . THR A 1 269 ? -22.599 -16.479 8.112 1.00 47.41 269 THR A N 1
ATOM 2144 C CA . THR A 1 269 ? -22.987 -17.414 9.183 1.00 47.41 269 THR A CA 1
ATOM 2145 C C . THR A 1 269 ? -24.318 -18.129 8.895 1.00 47.41 269 THR A C 1
ATOM 2147 O O . THR A 1 269 ? -24.570 -19.202 9.447 1.00 47.41 269 THR A O 1
ATOM 2150 N N . GLU A 1 270 ? -25.162 -17.598 8.001 1.00 45.22 270 GLU A N 1
ATOM 2151 C CA . GLU A 1 270 ? -26.492 -18.163 7.703 1.00 45.22 270 GLU A CA 1
ATOM 2152 C C . GLU A 1 270 ? -26.484 -19.317 6.677 1.00 45.22 270 GLU A C 1
ATOM 2154 O O . GLU A 1 270 ? -27.471 -20.047 6.572 1.00 45.22 270 GLU A O 1
ATOM 2159 N N . ASP A 1 271 ? -25.369 -19.552 5.973 1.00 42.16 271 ASP A N 1
ATOM 2160 C CA . ASP A 1 271 ? -25.262 -20.567 4.906 1.00 42.16 271 ASP A CA 1
ATOM 2161 C C . ASP A 1 271 ? -24.693 -21.931 5.363 1.00 42.16 271 ASP A C 1
ATOM 2163 O O . ASP A 1 271 ? -24.451 -22.823 4.545 1.00 42.16 271 ASP A O 1
ATOM 2167 N N . SER A 1 272 ? -24.512 -22.151 6.673 1.00 30.72 272 SER A N 1
ATOM 2168 C CA . SER A 1 272 ? -24.185 -23.477 7.226 1.00 30.72 272 SER A CA 1
ATOM 2169 C C . SER A 1 272 ? -25.464 -24.278 7.517 1.00 30.72 272 SER A C 1
ATOM 2171 O O . SER A 1 272 ? -26.169 -23.956 8.474 1.00 30.72 272 SER A O 1
ATOM 2173 N N . PRO A 1 273 ? -25.792 -25.343 6.754 1.00 41.62 273 PRO A N 1
ATOM 2174 C CA . PRO A 1 273 ? -26.964 -26.161 7.043 1.00 41.62 273 PRO A CA 1
ATOM 2175 C C . PRO A 1 273 ? -26.711 -27.015 8.293 1.00 41.62 273 PRO A C 1
ATOM 2177 O O . PRO A 1 273 ? -25.710 -27.736 8.350 1.00 41.62 273 PRO A O 1
ATOM 2180 N N . GLU A 1 274 ? -27.636 -26.958 9.257 1.00 36.56 274 GLU A N 1
ATOM 2181 C CA . GLU A 1 274 ? -27.786 -27.963 10.327 1.00 36.56 274 GLU A CA 1
ATOM 2182 C C . GLU A 1 274 ? -27.954 -29.397 9.784 1.00 36.56 274 GLU A C 1
ATOM 2184 O O . GLU A 1 274 ? -28.645 -29.591 8.752 1.00 36.56 274 GLU A O 1
#

Radius of gyration: 20.78 Å; Cα contacts (8 Å, |Δi|>4): 419; chains: 1; bounding box: 50×44×60 Å